Protein AF-A0A848QBW4-F1 (afdb_monomer)

Sequence (262 aa):
MKDEKINEISANEKKKSLFARFMDYLTKTTGGMAIGMFATLIIGVIIGQIGTLSGVQFFTGLGNILKGLMGIGIGIGIALSLKTLSPIAIISAGAAGAISTMVLGFNNGSYVLPFINGTVSNGNPLMAYMVVVISIEIYRLVFKKTTPVDLIIVPLFIAAVAAALSFLFTVPLTFIVKSLENFVQTATAYQPLLMGVVISTVMGMILTAPISSVAIAVAINLGGIAGGAAAVGCCTQMIGFMIMSIRDNNAGKIISVGIGTS

Secondary structure (DSSP, 8-state):
-HHHHHHHHHHHHTTS-HHHHHHHHHHHHHHHHHHHHIIIIIHHHHHHHHHHHHT-HHHHHHHHHHHHTHHHHHHHHHHHHT--S-HHHHHHHHHHHHIIIII-EEETTEEE-TTTTT------HHHHHHHHHHHHHHHHHH-SS--TTHHHHHHHHHHHHHHHHHHHHHHHHHHHHHHHHHHHHHHHHH-HHHHHHHHHHHHHHHTTSSS-HHHHHHHTT--HHHHHHHHHHHHHHHHHHHHHTTTTS-HHHHHHHHHH--

Mean predicted aligned error: 8.52 Å

Solvent-accessible surface area (backbone atoms only — not comparable to full-atom values): 13174 Å² total; per-residue (Å²): 117,69,67,57,55,53,50,50,53,57,56,57,62,72,73,52,54,74,65,58,51,53,54,50,49,46,38,36,40,40,51,13,28,50,55,11,30,44,75,13,31,52,48,10,49,53,41,20,49,51,11,64,76,70,68,40,63,66,35,32,52,50,8,52,52,28,39,64,42,22,21,30,27,25,14,31,22,27,36,57,53,62,70,80,62,56,76,66,55,25,55,25,26,14,49,18,1,35,42,29,26,44,46,56,42,72,55,96,95,39,83,39,47,28,66,81,71,74,43,87,62,86,48,42,52,60,55,17,50,55,36,25,54,53,34,51,53,53,46,56,70,72,58,76,64,94,54,98,63,45,83,61,49,49,42,54,49,35,40,52,48,13,50,54,44,32,66,66,46,41,59,64,50,52,52,54,34,52,51,51,28,50,52,52,53,53,51,33,69,75,38,51,70,64,40,26,55,50,44,10,53,52,43,26,53,35,65,76,42,76,50,60,44,66,43,52,45,60,48,36,62,54,51,70,69,58,28,52,23,29,50,53,17,41,53,54,44,26,47,50,52,20,61,68,33,55,83,82,43,55,73,69,56,26,51,42,48,45,70,67,68,125

Foldseek 3Di:
DVVVVVVVVVVVVVPDDPVRVVQVLLLLLQQLLLQLCLQAQVVLVVQLVVCVVVVPVVSVVSSLVSLLQSLLSSQLSNVVSVVPDDPLLSNLSSVLRNCLFQQWADDDRDIDGCNVVVHSDSGQSVSSSVLSVVLVVVLCVPPVDDDPPCNPCNSVSSNVSSNVSSVVVRVVLLVVLQVVLCVLVVVCVVPVPVSLQVLLQVLLVCLPPSHPSVSSCSSNVQDDSSNVSSVNSVLVSQLVVLVVCPVPDDPVVSCCSNPPRD

Structure (mmCIF, N/CA/C/O backbone):
data_AF-A0A848QBW4-F1
#
_entry.id   AF-A0A848QBW4-F1
#
loop_
_atom_site.group_PDB
_atom_site.id
_atom_site.type_symbol
_atom_site.label_atom_id
_atom_site.label_alt_id
_atom_site.label_comp_id
_atom_site.label_asym_id
_atom_site.label_entity_id
_atom_site.label_seq_id
_atom_site.pdbx_PDB_ins_code
_atom_site.Cartn_x
_atom_site.Cartn_y
_atom_site.Cartn_z
_atom_site.occupancy
_atom_site.B_iso_or_equiv
_atom_site.auth_seq_id
_atom_site.auth_comp_id
_atom_site.auth_asym_id
_atom_site.auth_atom_id
_atom_site.pdbx_PDB_model_num
ATOM 1 N N . MET A 1 1 ? -1.096 -14.513 36.900 1.00 46.75 1 MET A N 1
ATOM 2 C CA . MET A 1 1 ? 0.082 -14.607 36.000 1.00 46.75 1 MET A CA 1
ATOM 3 C C . MET A 1 1 ? -0.142 -14.024 34.592 1.00 46.75 1 MET A C 1
ATOM 5 O O . MET A 1 1 ? 0.810 -13.499 34.030 1.00 46.75 1 MET A O 1
ATOM 9 N N . LYS A 1 2 ? -1.356 -14.065 34.000 1.00 43.47 2 LYS A N 1
ATOM 10 C CA . LYS A 1 2 ? -1.676 -13.319 32.754 1.00 43.47 2 LYS A CA 1
ATOM 11 C C . LYS A 1 2 ? -1.943 -11.826 33.004 1.00 43.47 2 LYS A C 1
ATOM 13 O O . LYS A 1 2 ? -1.434 -11.001 32.255 1.00 43.47 2 LYS A O 1
ATOM 18 N N . ASP A 1 3 ? -2.642 -11.484 34.084 1.00 40.41 3 ASP A N 1
ATOM 19 C CA . ASP A 1 3 ? -3.016 -10.090 34.395 1.00 40.41 3 ASP A CA 1
ATOM 20 C C . ASP A 1 3 ? -1.829 -9.221 34.842 1.00 40.41 3 ASP A C 1
ATOM 22 O O . ASP A 1 3 ? -1.783 -8.022 34.585 1.00 40.41 3 ASP A O 1
ATOM 26 N N . GLU A 1 4 ? -0.807 -9.845 35.426 1.00 42.09 4 GLU A N 1
ATOM 27 C CA . GLU A 1 4 ? 0.431 -9.186 35.861 1.00 42.09 4 GLU A CA 1
ATOM 28 C C . GLU A 1 4 ? 1.310 -8.782 34.666 1.00 42.09 4 GLU A C 1
ATOM 30 O O . GLU A 1 4 ? 1.805 -7.660 34.612 1.00 42.09 4 GLU A O 1
ATOM 35 N N . LYS A 1 5 ? 1.385 -9.632 33.627 1.00 42.28 5 LYS A N 1
ATOM 36 C CA . LYS A 1 5 ? 2.055 -9.298 32.357 1.00 42.28 5 LYS A CA 1
ATOM 37 C C . LYS A 1 5 ? 1.318 -8.211 31.571 1.00 42.28 5 LYS A C 1
ATOM 39 O O . LYS A 1 5 ? 1.962 -7.399 30.919 1.00 42.28 5 LYS A O 1
ATOM 44 N N . ILE A 1 6 ? -0.015 -8.165 31.628 1.00 47.47 6 ILE A N 1
ATOM 45 C CA . ILE A 1 6 ? -0.804 -7.097 30.986 1.00 47.47 6 ILE A CA 1
ATOM 46 C C . ILE A 1 6 ? -0.561 -5.755 31.699 1.00 47.47 6 ILE A C 1
ATOM 48 O O . ILE A 1 6 ? -0.396 -4.726 31.039 1.00 47.47 6 ILE A O 1
ATOM 52 N N . ASN A 1 7 ? -0.453 -5.770 33.031 1.00 42.16 7 ASN A N 1
ATOM 53 C CA . ASN A 1 7 ? -0.120 -4.584 33.818 1.00 42.16 7 ASN A CA 1
ATOM 54 C C . ASN A 1 7 ? 1.336 -4.122 33.628 1.00 42.16 7 ASN A C 1
ATOM 56 O O . ASN A 1 7 ? 1.568 -2.916 33.546 1.00 42.16 7 ASN A O 1
ATOM 60 N N . GLU A 1 8 ? 2.301 -5.030 33.456 1.00 41.62 8 GLU A N 1
ATOM 61 C CA . GLU A 1 8 ? 3.683 -4.666 33.098 1.00 41.62 8 GLU A CA 1
ATOM 62 C C . GLU A 1 8 ? 3.794 -4.065 31.688 1.00 41.62 8 GLU A C 1
ATOM 64 O O . GLU A 1 8 ? 4.511 -3.081 31.494 1.00 41.62 8 GLU A O 1
ATOM 69 N N . ILE A 1 9 ? 3.047 -4.585 30.704 1.00 49.62 9 ILE A N 1
ATOM 70 C CA . ILE A 1 9 ? 3.000 -4.014 29.344 1.00 49.62 9 ILE A CA 1
ATOM 71 C C . ILE A 1 9 ? 2.389 -2.599 29.377 1.00 49.62 9 ILE A C 1
ATOM 73 O O . ILE A 1 9 ? 2.933 -1.675 28.768 1.00 49.62 9 ILE A O 1
ATOM 77 N N . SER A 1 10 ? 1.317 -2.402 30.152 1.00 45.53 10 SER A N 1
ATOM 78 C CA . SER A 1 10 ? 0.671 -1.095 30.368 1.00 45.53 10 SER A CA 1
ATOM 79 C C . SER A 1 10 ? 1.581 -0.087 31.092 1.00 45.53 10 SER A C 1
ATOM 81 O O . SER A 1 10 ? 1.601 1.104 30.761 1.00 45.53 10 SER A O 1
ATOM 83 N N . ALA A 1 11 ? 2.393 -0.550 32.048 1.00 44.69 11 ALA A N 1
ATOM 84 C CA . ALA A 1 11 ? 3.365 0.285 32.754 1.00 44.69 11 ALA A CA 1
ATOM 85 C C . ALA A 1 11 ? 4.545 0.702 31.854 1.00 44.69 11 ALA A C 1
ATOM 87 O O . ALA A 1 11 ? 5.011 1.841 31.940 1.00 44.69 11 ALA A O 1
ATOM 88 N N . ASN A 1 12 ? 4.985 -0.175 30.945 1.00 46.88 12 ASN A N 1
ATOM 89 C CA . ASN A 1 12 ? 6.099 0.100 30.034 1.00 46.88 12 ASN A CA 1
ATOM 90 C C . ASN A 1 12 ? 5.691 1.012 28.851 1.00 46.88 12 ASN A C 1
ATOM 92 O O . ASN A 1 12 ? 6.483 1.837 28.393 1.00 46.88 12 ASN A O 1
ATOM 96 N N . GLU A 1 13 ? 4.425 0.977 28.411 1.00 51.19 13 GLU A N 1
ATOM 97 C CA . GLU A 1 13 ? 3.894 1.940 27.428 1.00 51.19 13 GLU A CA 1
ATOM 98 C C . GLU A 1 13 ? 3.824 3.381 27.962 1.00 51.19 13 GLU A C 1
ATOM 100 O O . GLU A 1 13 ? 3.925 4.344 27.188 1.00 51.19 13 GLU A O 1
ATOM 105 N N . LYS A 1 14 ? 3.677 3.571 29.281 1.00 47.34 14 LYS A N 1
ATOM 106 C CA . LYS A 1 14 ? 3.610 4.902 29.915 1.00 47.34 14 LYS A CA 1
ATOM 107 C C . LYS A 1 14 ? 4.943 5.659 29.936 1.00 47.34 14 LYS A C 1
ATOM 109 O O . LYS A 1 14 ? 4.917 6.870 30.130 1.00 47.34 14 LYS A O 1
ATOM 114 N N . LYS A 1 15 ? 6.075 4.993 29.668 1.00 46.69 15 LYS A N 1
ATOM 115 C CA . LYS A 1 15 ? 7.428 5.583 29.713 1.00 46.69 15 LYS A CA 1
ATOM 116 C C . LYS A 1 15 ? 8.060 5.849 28.333 1.00 46.69 15 LYS A C 1
ATOM 118 O O . LYS A 1 15 ? 9.215 6.261 28.263 1.00 46.69 15 LYS A O 1
ATOM 123 N N . LYS A 1 16 ? 7.335 5.636 27.227 1.00 56.97 16 LYS A N 1
ATOM 124 C CA . LYS A 1 16 ? 7.794 6.027 25.879 1.00 56.97 16 LYS A CA 1
ATOM 125 C C . LYS A 1 16 ? 7.576 7.527 25.662 1.00 56.97 16 LYS A C 1
ATOM 127 O O . LYS A 1 16 ? 6.487 8.033 25.929 1.00 56.97 16 LYS A O 1
ATOM 132 N N . SER A 1 17 ? 8.581 8.223 25.125 1.00 71.69 17 SER A N 1
ATOM 133 C CA . SER A 1 17 ? 8.419 9.613 24.680 1.00 71.69 17 SER A CA 1
ATOM 134 C C . SER A 1 17 ? 7.285 9.715 23.649 1.00 71.69 17 SER A C 1
ATOM 136 O O . SER A 1 17 ? 7.017 8.758 22.916 1.00 71.69 17 SER A O 1
ATOM 138 N N . LEU A 1 18 ? 6.608 10.867 23.572 1.00 75.88 18 LEU A N 1
ATOM 139 C CA . LEU A 1 18 ? 5.528 11.107 22.598 1.00 75.88 18 LEU A CA 1
ATOM 140 C C . LEU A 1 18 ? 5.947 10.740 21.163 1.00 75.88 18 LEU A C 1
ATOM 142 O O . LEU A 1 18 ? 5.172 10.134 20.425 1.00 75.88 18 LEU A O 1
ATOM 146 N N . PHE A 1 19 ? 7.205 11.011 20.810 1.00 77.69 19 PHE A N 1
ATOM 147 C CA . PHE A 1 19 ? 7.794 10.641 19.525 1.00 77.69 19 PHE A CA 1
ATOM 148 C C . PHE A 1 19 ? 7.825 9.121 19.293 1.00 77.69 19 PHE A C 1
ATOM 150 O O . PHE A 1 19 ? 7.440 8.641 18.230 1.00 77.69 19 PHE A O 1
ATOM 157 N N . ALA A 1 20 ? 8.215 8.339 20.301 1.00 80.81 20 ALA A N 1
ATOM 158 C CA . ALA A 1 20 ? 8.274 6.884 20.190 1.00 80.81 20 ALA A CA 1
ATOM 159 C C . ALA A 1 20 ? 6.884 6.236 20.058 1.00 80.81 20 ALA A C 1
ATOM 161 O O . ALA A 1 20 ? 6.768 5.160 19.471 1.00 80.81 20 ALA A O 1
ATOM 162 N N . ARG A 1 21 ? 5.833 6.873 20.591 1.00 81.31 21 ARG A N 1
ATOM 163 C CA . ARG A 1 21 ? 4.438 6.442 20.394 1.00 81.31 21 ARG A CA 1
ATOM 164 C C . ARG A 1 21 ? 3.944 6.750 18.985 1.00 81.31 21 ARG A C 1
ATOM 166 O O . ARG A 1 21 ? 3.305 5.901 18.376 1.00 81.31 21 ARG A O 1
ATOM 173 N N . PHE A 1 22 ? 4.275 7.929 18.462 1.00 83.94 22 PHE A N 1
ATOM 174 C CA . PHE A 1 22 ? 3.942 8.303 17.090 1.00 83.94 22 PHE A CA 1
ATOM 175 C C . PHE A 1 22 ? 4.628 7.390 16.064 1.00 83.94 22 PHE A C 1
ATOM 177 O O . PHE A 1 22 ? 3.975 6.893 15.152 1.00 83.94 22 PHE A O 1
ATOM 184 N N . MET A 1 23 ? 5.918 7.099 16.252 1.00 82.69 23 MET A N 1
ATOM 185 C CA . MET A 1 23 ? 6.661 6.202 15.362 1.00 82.69 23 MET A CA 1
ATOM 186 C C . MET A 1 23 ? 6.128 4.764 15.411 1.00 82.69 23 MET A C 1
ATOM 188 O O . MET A 1 23 ? 6.003 4.109 14.379 1.00 82.69 23 MET A O 1
ATOM 192 N N . ASP A 1 24 ? 5.768 4.279 16.603 1.00 85.69 24 ASP A N 1
ATOM 193 C CA . ASP A 1 24 ? 5.147 2.961 16.774 1.00 85.69 24 ASP A CA 1
ATOM 194 C C . ASP A 1 24 ? 3.769 2.891 16.101 1.00 85.69 24 ASP A C 1
ATOM 196 O O . ASP A 1 24 ? 3.453 1.915 15.424 1.00 85.69 24 ASP A O 1
ATOM 200 N N . TYR A 1 25 ? 2.973 3.956 16.226 1.00 86.94 25 TYR A N 1
ATOM 201 C CA . TYR A 1 25 ? 1.694 4.076 15.536 1.00 86.94 25 TYR A CA 1
ATOM 202 C C . TYR A 1 25 ? 1.873 4.049 14.016 1.00 86.94 25 TYR A C 1
ATOM 204 O O . TYR A 1 25 ? 1.241 3.224 13.361 1.00 86.94 25 TYR A O 1
ATOM 212 N N . LEU A 1 26 ? 2.773 4.877 13.471 1.00 86.75 26 LEU A N 1
ATOM 213 C CA . LEU A 1 26 ? 3.072 4.892 12.038 1.00 86.75 26 LEU A CA 1
ATOM 214 C C . LEU A 1 26 ? 3.534 3.524 11.544 1.00 86.75 26 LEU A C 1
ATOM 216 O O . LEU A 1 26 ? 3.035 3.055 10.534 1.00 86.75 26 LEU A O 1
ATOM 220 N N . THR A 1 27 ? 4.425 2.856 12.275 1.00 87.19 27 THR A N 1
ATOM 221 C CA . THR A 1 27 ? 4.923 1.524 11.900 1.00 87.19 27 THR A CA 1
ATOM 222 C C . THR A 1 27 ? 3.792 0.488 11.873 1.00 87.19 27 THR A C 1
ATOM 224 O O . THR A 1 27 ? 3.733 -0.360 10.983 1.00 87.19 27 THR A O 1
ATOM 227 N N . LYS A 1 28 ? 2.847 0.563 12.821 1.00 89.69 28 LYS A N 1
ATOM 228 C CA . LYS A 1 28 ? 1.669 -0.318 12.853 1.00 89.69 28 LYS A CA 1
ATOM 229 C C . LYS A 1 28 ? 0.725 -0.051 11.682 1.00 89.69 28 LYS A C 1
ATOM 231 O O . LYS A 1 28 ? 0.249 -1.000 11.056 1.00 89.69 28 LYS A O 1
ATOM 236 N N . THR A 1 29 ? 0.431 1.208 11.371 1.00 91.50 29 THR A N 1
ATOM 237 C CA . THR A 1 29 ? -0.484 1.554 10.275 1.00 91.50 29 THR A CA 1
ATOM 238 C C . THR A 1 29 ? 0.148 1.292 8.909 1.00 91.50 29 THR A C 1
ATOM 240 O O . THR A 1 29 ? -0.512 0.710 8.050 1.00 91.50 29 THR A O 1
ATOM 243 N N . THR A 1 30 ? 1.423 1.633 8.698 1.00 88.75 30 THR A N 1
ATOM 244 C CA . THR A 1 30 ? 2.134 1.335 7.441 1.00 88.75 30 THR A CA 1
ATOM 245 C C . THR A 1 30 ? 2.328 -0.167 7.245 1.00 88.75 30 THR A C 1
ATOM 247 O O . THR A 1 30 ? 2.132 -0.658 6.133 1.00 88.75 30 THR A O 1
ATOM 250 N N . GLY A 1 31 ? 2.602 -0.920 8.316 1.00 88.44 31 GLY A N 1
ATOM 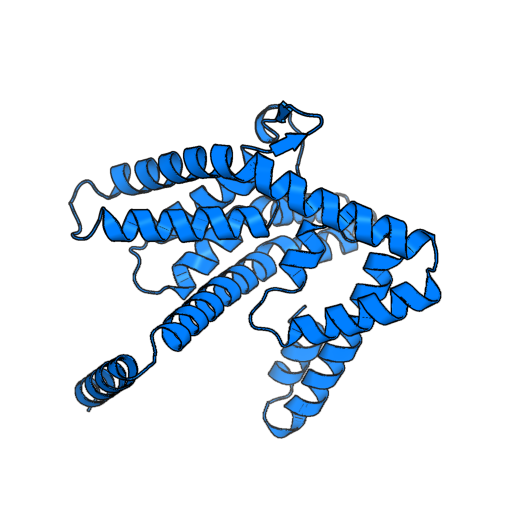251 C CA . GLY A 1 31 ? 2.620 -2.384 8.285 1.00 88.44 31 GLY A CA 1
ATOM 252 C C . GLY A 1 31 ? 1.256 -2.987 7.924 1.00 88.44 31 GLY A C 1
ATOM 253 O O . GLY A 1 31 ? 1.178 -3.881 7.084 1.00 88.44 31 GLY A O 1
ATOM 254 N N . GLY A 1 32 ? 0.166 -2.456 8.490 1.00 90.00 32 GLY A N 1
ATOM 255 C CA . GLY A 1 32 ? -1.203 -2.859 8.143 1.00 90.00 32 GLY A CA 1
ATOM 256 C C . GLY A 1 32 ? -1.548 -2.600 6.673 1.00 90.00 32 GLY A C 1
ATOM 257 O O . GLY A 1 32 ? -2.077 -3.479 5.993 1.00 90.00 32 GLY A O 1
ATOM 258 N N . MET A 1 33 ? -1.179 -1.426 6.154 1.00 92.19 33 MET A N 1
ATOM 259 C CA . MET A 1 33 ? -1.305 -1.096 4.731 1.00 92.19 33 MET A CA 1
ATOM 260 C C . MET A 1 33 ? -0.521 -2.071 3.847 1.00 92.19 33 MET A C 1
ATOM 262 O O . MET A 1 33 ? -1.056 -2.519 2.835 1.00 92.19 33 MET A O 1
ATOM 266 N N . ALA A 1 34 ? 0.719 -2.412 4.215 1.00 88.12 34 ALA A N 1
ATOM 267 C CA . ALA A 1 34 ? 1.556 -3.324 3.438 1.00 88.12 34 ALA A CA 1
ATOM 268 C C . ALA A 1 34 ? 0.916 -4.714 3.302 1.00 88.12 34 ALA A C 1
ATOM 270 O O . ALA A 1 34 ? 0.858 -5.245 2.197 1.00 88.12 34 ALA A O 1
ATOM 271 N N . ILE A 1 35 ? 0.353 -5.259 4.387 1.00 88.50 35 ILE A N 1
ATOM 272 C CA . ILE A 1 35 ? -0.384 -6.535 4.357 1.00 88.50 35 ILE A CA 1
ATOM 273 C C . ILE A 1 35 ? -1.593 -6.440 3.415 1.00 88.50 35 ILE A C 1
ATOM 275 O O . ILE A 1 35 ? -1.817 -7.334 2.598 1.00 88.50 35 ILE A O 1
ATOM 279 N N . GLY A 1 36 ? -2.345 -5.338 3.502 1.00 91.06 36 GLY A N 1
ATOM 280 C CA . GLY A 1 36 ? -3.485 -5.065 2.630 1.00 91.06 36 GLY A CA 1
ATOM 281 C C . GLY A 1 36 ? -3.100 -5.020 1.153 1.00 91.06 36 GLY A C 1
ATOM 282 O O . GLY A 1 36 ? -3.665 -5.755 0.349 1.00 91.06 36 GLY A O 1
ATOM 283 N N . MET A 1 37 ? -2.093 -4.212 0.806 1.00 89.75 37 MET A N 1
ATOM 284 C CA . MET A 1 37 ? -1.572 -4.106 -0.560 1.00 89.75 37 MET A CA 1
ATOM 285 C C . MET A 1 37 ? -0.978 -5.414 -1.072 1.00 89.75 37 MET A C 1
ATOM 287 O O . MET A 1 37 ? -1.100 -5.698 -2.262 1.00 89.75 37 MET A O 1
ATOM 291 N N . PHE A 1 38 ? -0.335 -6.201 -0.207 1.00 87.12 38 PHE A N 1
ATOM 292 C CA . PHE A 1 38 ? 0.224 -7.488 -0.594 1.00 87.12 38 PHE A CA 1
ATOM 293 C C . PHE A 1 38 ? -0.882 -8.423 -1.076 1.00 87.12 38 PHE A C 1
ATOM 295 O O . PHE A 1 38 ? -0.821 -8.907 -2.203 1.00 87.12 38 PHE A O 1
ATOM 302 N N . ALA A 1 39 ? -1.942 -8.585 -0.280 1.00 89.69 39 ALA A N 1
ATOM 303 C CA . ALA A 1 39 ? -3.064 -9.457 -0.614 1.00 89.69 39 ALA A CA 1
ATOM 304 C C . ALA A 1 39 ? -3.844 -9.019 -1.870 1.00 89.69 39 ALA A C 1
ATOM 306 O O . ALA A 1 39 ? -4.446 -9.861 -2.534 1.00 89.69 39 ALA A O 1
ATOM 307 N N . THR A 1 40 ? -3.844 -7.725 -2.204 1.00 91.75 40 THR A N 1
ATOM 308 C CA . THR A 1 40 ? -4.644 -7.177 -3.310 1.00 91.75 40 THR A CA 1
ATOM 309 C C . THR A 1 40 ? -3.795 -6.746 -4.506 1.00 91.75 40 THR A C 1
ATOM 311 O O . THR A 1 40 ? -3.870 -7.343 -5.577 1.00 91.75 40 THR A O 1
ATOM 314 N N . LEU A 1 41 ? -2.966 -5.713 -4.347 1.00 89.62 41 LEU A N 1
ATOM 315 C CA . LEU A 1 41 ? -2.246 -5.075 -5.443 1.00 89.62 41 LEU A CA 1
ATOM 316 C C . LEU A 1 41 ? -1.119 -5.973 -5.949 1.00 89.62 41 LEU A C 1
ATOM 318 O O . LEU A 1 41 ? -1.057 -6.232 -7.145 1.00 89.62 41 LEU A O 1
ATOM 322 N N . ILE A 1 42 ? -0.244 -6.449 -5.059 1.00 87.88 42 ILE A N 1
ATOM 323 C CA . ILE A 1 42 ? 0.959 -7.200 -5.452 1.00 87.88 42 ILE A CA 1
ATOM 324 C C . ILE A 1 42 ? 0.557 -8.522 -6.109 1.00 87.88 42 ILE A C 1
ATOM 326 O O . ILE A 1 42 ? 0.965 -8.796 -7.238 1.00 87.88 42 ILE A O 1
ATOM 330 N N . ILE A 1 43 ? -0.327 -9.294 -5.470 1.00 89.38 43 ILE A N 1
ATOM 331 C CA . ILE A 1 43 ? -0.867 -10.523 -6.070 1.00 89.38 43 ILE A CA 1
ATOM 332 C C . ILE A 1 43 ? -1.623 -10.221 -7.374 1.00 89.38 43 ILE A C 1
ATOM 334 O O . ILE A 1 43 ? -1.455 -10.942 -8.358 1.00 89.38 43 ILE A O 1
ATOM 338 N N . GLY A 1 44 ? -2.387 -9.126 -7.437 1.00 90.44 44 GLY A N 1
ATOM 339 C CA . GLY A 1 44 ? -3.059 -8.695 -8.663 1.00 90.44 44 GLY A CA 1
ATOM 340 C C . GLY A 1 44 ? -2.098 -8.348 -9.806 1.00 90.44 44 GLY A C 1
ATOM 341 O O . GLY A 1 44 ? -2.375 -8.658 -10.966 1.00 90.44 44 GLY A O 1
ATOM 342 N N . VAL A 1 45 ? -0.948 -7.739 -9.505 1.00 88.94 45 VAL A N 1
ATOM 343 C CA . VAL A 1 45 ? 0.124 -7.480 -10.479 1.00 88.94 45 VAL A CA 1
ATOM 344 C C . VAL A 1 45 ? 0.740 -8.789 -10.959 1.00 88.94 45 VAL A C 1
ATOM 346 O O . VAL A 1 45 ? 0.837 -8.969 -12.168 1.00 88.94 45 VAL A O 1
ATOM 349 N N . ILE A 1 46 ? 1.083 -9.712 -10.056 1.00 89.62 46 ILE A N 1
ATOM 350 C CA . ILE A 1 46 ? 1.688 -11.007 -10.411 1.00 89.62 46 ILE A CA 1
ATOM 351 C C . ILE A 1 46 ? 0.751 -11.814 -11.316 1.00 89.62 46 ILE A C 1
ATOM 353 O O . ILE A 1 46 ? 1.147 -12.227 -12.404 1.00 89.62 46 ILE A O 1
ATOM 357 N N . ILE A 1 47 ? -0.508 -11.993 -10.907 1.00 91.50 47 ILE A N 1
ATOM 358 C CA . ILE A 1 47 ? -1.503 -12.741 -11.689 1.00 91.50 47 ILE A CA 1
ATOM 359 C C . ILE A 1 47 ? -1.764 -12.047 -13.028 1.00 91.50 47 ILE A C 1
ATOM 361 O O . ILE A 1 47 ? -1.783 -12.700 -14.072 1.00 91.50 47 ILE A O 1
ATOM 365 N N . GLY A 1 48 ? -1.914 -10.719 -13.016 1.00 90.81 48 GLY A N 1
ATOM 366 C CA . GLY A 1 48 ? -2.098 -9.942 -14.236 1.00 90.81 48 GLY A CA 1
ATOM 367 C C . GLY A 1 48 ? -0.930 -10.100 -15.210 1.00 90.81 48 GLY A C 1
ATOM 368 O O . GLY A 1 48 ? -1.163 -10.234 -16.410 1.00 90.81 48 GLY A O 1
ATOM 369 N N . GLN A 1 49 ? 0.302 -10.152 -14.694 1.00 90.69 49 GLN A N 1
ATOM 370 C CA . GLN A 1 49 ? 1.515 -10.334 -15.488 1.00 90.69 49 GLN A CA 1
ATOM 371 C C . GLN A 1 49 ? 1.637 -11.756 -16.054 1.00 90.69 49 GLN A C 1
ATOM 373 O O . GLN A 1 49 ? 2.053 -11.936 -17.194 1.00 90.69 49 GLN A O 1
ATOM 378 N N . ILE A 1 50 ? 1.223 -12.781 -15.305 1.00 91.44 50 ILE A N 1
ATOM 379 C CA . ILE A 1 50 ? 1.114 -14.147 -15.841 1.00 91.44 50 ILE A CA 1
ATOM 380 C C . ILE A 1 50 ? 0.094 -14.180 -16.987 1.00 91.44 50 ILE A C 1
ATOM 382 O O . ILE A 1 50 ? 0.340 -14.808 -18.016 1.00 91.44 50 ILE A O 1
ATOM 386 N N . GLY A 1 51 ? -1.030 -13.472 -16.848 1.00 90.75 51 GLY A N 1
ATOM 387 C CA . GLY A 1 51 ? -2.037 -13.348 -17.902 1.00 90.75 51 GLY A CA 1
ATOM 388 C C . GLY A 1 51 ? -1.513 -12.682 -19.171 1.00 90.75 51 GLY A C 1
ATOM 389 O O . GLY A 1 51 ? -1.731 -13.202 -20.263 1.00 90.75 51 GLY A O 1
ATOM 390 N N . THR A 1 52 ? -0.766 -11.582 -19.042 1.00 91.00 52 THR A N 1
ATOM 391 C CA . THR A 1 52 ? -0.174 -10.898 -20.203 1.00 91.00 52 THR A CA 1
ATOM 392 C C . THR A 1 52 ? 0.897 -11.741 -20.892 1.00 91.00 52 THR A C 1
ATOM 394 O O . THR A 1 52 ? 0.940 -11.759 -22.118 1.00 91.00 52 THR A O 1
ATOM 397 N N . LEU A 1 53 ? 1.716 -12.481 -20.136 1.00 91.81 53 LEU A N 1
ATOM 398 C CA . LEU A 1 53 ? 2.747 -13.365 -20.695 1.00 91.81 53 LEU A CA 1
ATOM 399 C C . LEU A 1 53 ? 2.171 -14.633 -21.343 1.00 91.81 53 LEU A C 1
ATOM 401 O O . LEU A 1 53 ? 2.693 -15.094 -22.353 1.00 91.81 53 LEU A O 1
ATOM 405 N N . SER A 1 54 ? 1.103 -15.199 -20.775 1.00 91.25 54 SER A N 1
ATOM 406 C CA . SER A 1 54 ? 0.439 -16.404 -21.303 1.00 91.25 54 SER A CA 1
ATOM 407 C C . SER A 1 54 ? -0.589 -16.116 -22.402 1.00 91.25 54 SER A C 1
ATOM 409 O O . SER A 1 54 ? -1.028 -17.040 -23.082 1.00 91.25 54 SER A O 1
ATOM 411 N N . GLY A 1 55 ? -1.007 -14.856 -22.563 1.00 90.69 55 GLY A N 1
ATOM 412 C CA . GLY A 1 55 ? -2.072 -14.447 -23.486 1.00 90.69 55 GLY A CA 1
ATOM 413 C C . GLY A 1 55 ? -3.491 -14.785 -23.008 1.00 90.69 55 GLY A C 1
ATOM 414 O O . GLY A 1 55 ? -4.457 -14.578 -23.743 1.00 90.69 55 GLY A O 1
ATOM 415 N N . VAL A 1 56 ? -3.654 -15.295 -21.784 1.00 92.19 56 VAL A N 1
ATOM 416 C CA . VAL A 1 56 ? -4.953 -15.714 -21.243 1.00 92.19 56 VAL A CA 1
ATOM 417 C C . VAL A 1 56 ? -5.650 -14.534 -20.560 1.00 92.19 56 VAL A C 1
ATOM 419 O O . VAL A 1 56 ? -5.304 -14.134 -19.445 1.00 92.19 56 VAL A O 1
ATOM 422 N N . GLN A 1 57 ? -6.707 -14.021 -21.198 1.00 90.62 57 GLN A N 1
ATOM 423 C CA . GLN A 1 57 ? -7.466 -12.855 -20.721 1.00 90.62 57 GLN A CA 1
ATOM 424 C C . GLN A 1 57 ? -8.078 -13.035 -19.323 1.00 90.62 57 GLN A C 1
ATOM 426 O O . GLN A 1 57 ? -8.221 -12.054 -18.594 1.00 90.62 57 GLN A O 1
ATOM 431 N N . PHE A 1 58 ? -8.400 -14.269 -18.919 1.00 92.12 58 PHE A N 1
ATOM 432 C CA . PHE A 1 58 ? -8.940 -14.557 -17.587 1.00 92.12 58 PHE A CA 1
ATOM 433 C C . PHE A 1 58 ? -8.002 -14.083 -16.465 1.00 92.12 58 PHE A C 1
ATOM 435 O O . PHE A 1 58 ? -8.443 -13.405 -15.538 1.00 92.12 58 PHE A O 1
ATOM 442 N N . PHE A 1 59 ? -6.700 -14.372 -16.569 1.00 91.00 59 PHE A N 1
ATOM 443 C CA . PHE A 1 59 ? -5.722 -13.961 -15.560 1.00 91.00 59 PHE A CA 1
ATOM 444 C C . PHE A 1 59 ? -5.502 -12.446 -15.558 1.00 91.00 59 PHE A C 1
ATOM 446 O O . PHE A 1 59 ? -5.395 -11.842 -14.493 1.00 91.00 59 PHE A O 1
ATOM 453 N N . THR A 1 60 ? -5.512 -11.801 -16.728 1.00 89.38 60 THR A N 1
ATOM 454 C CA . THR A 1 60 ? -5.447 -10.335 -16.813 1.00 89.38 60 THR A CA 1
ATOM 455 C C . THR A 1 60 ? -6.673 -9.680 -16.169 1.00 89.38 60 THR A C 1
ATOM 457 O O . THR A 1 60 ? -6.527 -8.726 -15.404 1.00 89.38 60 THR A O 1
ATOM 460 N N . GLY A 1 61 ? -7.873 -10.220 -16.410 1.00 88.75 61 GLY A N 1
ATOM 461 C CA . GLY A 1 61 ? -9.111 -9.762 -15.777 1.00 88.75 61 GLY A CA 1
ATOM 462 C C . GLY A 1 61 ? -9.083 -9.927 -14.256 1.00 88.75 61 GLY A C 1
ATOM 463 O O . GLY A 1 61 ? -9.342 -8.968 -13.529 1.00 88.75 61 GLY A O 1
ATOM 464 N N . LEU A 1 62 ? -8.681 -11.107 -13.771 1.00 91.12 62 LEU A N 1
ATOM 465 C CA . LEU A 1 62 ? -8.530 -11.383 -12.341 1.00 91.12 62 LEU A CA 1
ATOM 466 C C . LEU A 1 62 ? -7.512 -10.440 -11.682 1.00 91.12 62 LEU A C 1
ATOM 468 O O . LEU A 1 62 ? -7.782 -9.880 -10.619 1.00 91.12 62 LEU A O 1
ATOM 472 N N . GLY A 1 63 ? -6.371 -10.209 -12.335 1.00 89.75 63 GLY A N 1
ATOM 473 C CA . GLY A 1 63 ? -5.354 -9.274 -11.864 1.00 89.75 63 GLY A CA 1
ATOM 474 C C . GLY A 1 63 ? -5.883 -7.844 -11.733 1.00 89.75 63 GLY A C 1
ATOM 475 O O . GLY A 1 63 ? -5.629 -7.184 -10.728 1.00 89.75 63 GLY A O 1
ATOM 476 N N . ASN A 1 64 ? -6.674 -7.375 -12.701 1.00 88.19 64 ASN A N 1
ATOM 477 C CA . ASN A 1 64 ? -7.274 -6.039 -12.657 1.00 88.19 64 ASN A CA 1
ATOM 478 C C . ASN A 1 64 ? -8.316 -5.896 -11.539 1.00 88.19 64 ASN A C 1
ATOM 480 O O . ASN A 1 64 ? -8.334 -4.866 -10.865 1.00 88.19 64 ASN A O 1
ATOM 484 N N . ILE A 1 65 ? -9.129 -6.930 -11.293 1.00 89.50 65 ILE A N 1
ATOM 485 C CA . ILE A 1 65 ? -10.066 -6.948 -10.159 1.00 89.50 65 ILE A CA 1
ATOM 486 C C . ILE A 1 65 ? -9.292 -6.814 -8.844 1.00 89.50 65 ILE A C 1
ATOM 488 O O . ILE A 1 65 ? -9.595 -5.939 -8.035 1.00 89.50 65 ILE A O 1
ATOM 492 N N . LEU A 1 66 ? -8.250 -7.626 -8.650 1.00 90.88 66 LEU A N 1
ATOM 493 C CA . LEU A 1 66 ? -7.438 -7.611 -7.430 1.00 90.88 66 LEU A CA 1
ATOM 494 C C . LEU A 1 66 ? -6.731 -6.268 -7.202 1.00 90.88 66 LEU A C 1
ATOM 496 O O . LEU A 1 66 ? -6.741 -5.754 -6.083 1.00 90.88 66 LEU A O 1
ATOM 500 N N . LYS A 1 67 ? -6.185 -5.656 -8.262 1.00 87.81 67 LYS A N 1
ATOM 501 C CA . LYS A 1 67 ? -5.614 -4.300 -8.200 1.00 87.81 67 LYS A CA 1
ATOM 502 C C . LYS A 1 67 ? -6.666 -3.262 -7.815 1.00 87.81 67 LYS A C 1
ATOM 504 O O . LYS A 1 67 ? -6.385 -2.401 -6.985 1.00 87.81 67 LYS A O 1
ATOM 509 N N . GLY A 1 68 ? -7.877 -3.367 -8.366 1.00 87.44 68 GLY A N 1
ATOM 510 C CA . GLY A 1 68 ? -9.000 -2.503 -8.003 1.00 87.44 68 GLY A CA 1
ATOM 511 C C . GLY A 1 68 ? -9.310 -2.575 -6.508 1.00 87.44 68 GLY A C 1
ATOM 512 O O . GLY A 1 68 ? -9.438 -1.547 -5.855 1.00 87.44 68 GLY A O 1
ATOM 513 N N . LEU A 1 69 ? -9.312 -3.773 -5.921 1.00 90.69 69 LEU A N 1
ATOM 514 C CA . LEU A 1 69 ? -9.595 -3.986 -4.495 1.00 90.69 69 LEU A CA 1
ATOM 515 C C . LEU A 1 69 ? -8.523 -3.433 -3.535 1.00 90.69 69 LEU A C 1
ATOM 517 O O . LEU A 1 69 ? -8.695 -3.533 -2.319 1.00 90.69 69 LEU A O 1
ATOM 521 N N . MET A 1 70 ? -7.443 -2.820 -4.034 1.00 91.06 70 MET A N 1
ATOM 522 C CA . MET A 1 70 ? -6.361 -2.281 -3.209 1.00 91.06 70 MET A CA 1
ATOM 523 C C . MET A 1 70 ? -6.837 -1.340 -2.105 1.00 91.06 70 MET A C 1
ATOM 525 O O . MET A 1 70 ? -6.403 -1.487 -0.964 1.00 91.06 70 MET A O 1
ATOM 529 N N . GLY A 1 71 ? -7.742 -0.408 -2.410 1.00 91.44 71 GLY A N 1
ATOM 530 C CA . GLY A 1 71 ? -8.279 0.502 -1.399 1.00 91.44 71 GLY A CA 1
ATOM 531 C C . GLY A 1 71 ? -8.912 -0.244 -0.223 1.00 91.44 71 GLY A C 1
ATOM 532 O O . GLY A 1 71 ? -8.622 0.056 0.934 1.00 91.44 71 GLY A O 1
ATOM 533 N N . ILE A 1 72 ? -9.706 -1.276 -0.519 1.00 93.56 72 ILE A N 1
ATOM 534 C CA . ILE A 1 72 ? -10.367 -2.112 0.492 1.00 93.56 72 ILE A CA 1
ATOM 535 C C . ILE A 1 72 ? -9.330 -2.863 1.327 1.00 93.56 72 ILE A C 1
ATOM 537 O O . ILE A 1 72 ? -9.403 -2.843 2.557 1.00 93.56 72 ILE A O 1
ATOM 541 N N . GLY A 1 73 ? -8.343 -3.481 0.670 1.00 93.44 73 GLY A N 1
ATOM 542 C CA . GLY A 1 73 ? -7.259 -4.203 1.335 1.00 93.44 73 GLY A CA 1
ATOM 543 C C . GLY A 1 73 ? -6.478 -3.313 2.300 1.00 93.44 73 GLY A C 1
ATOM 544 O O . GLY A 1 73 ? -6.290 -3.682 3.459 1.00 93.44 73 GLY A O 1
ATOM 545 N N . ILE A 1 74 ? -6.083 -2.115 1.856 1.00 93.50 74 ILE A N 1
ATOM 546 C CA . ILE A 1 74 ? -5.399 -1.117 2.692 1.00 93.50 74 ILE A CA 1
ATOM 547 C C . ILE A 1 74 ? -6.273 -0.721 3.887 1.00 93.50 74 ILE A C 1
ATOM 549 O O . ILE A 1 74 ? -5.796 -0.723 5.023 1.00 93.50 74 ILE A O 1
ATOM 553 N N . GLY A 1 75 ? -7.551 -0.421 3.645 1.00 94.19 75 GLY A N 1
ATOM 554 C CA . GLY A 1 75 ? -8.495 -0.005 4.679 1.00 94.19 75 GLY A CA 1
ATOM 555 C C . GLY A 1 75 ? -8.647 -1.031 5.802 1.00 94.19 75 GLY A C 1
ATOM 556 O O . GLY A 1 75 ? -8.478 -0.710 6.981 1.00 94.19 75 GLY A O 1
ATOM 557 N N . ILE A 1 76 ? -8.898 -2.287 5.426 1.00 95.19 76 ILE A N 1
ATOM 558 C CA . ILE A 1 76 ? -9.031 -3.402 6.369 1.00 95.19 76 ILE A CA 1
ATOM 559 C C . ILE A 1 76 ? -7.691 -3.684 7.060 1.00 95.19 76 ILE A C 1
ATOM 561 O O . ILE A 1 76 ? -7.657 -3.866 8.277 1.00 95.19 76 ILE A O 1
ATOM 565 N N . GLY A 1 77 ? -6.581 -3.683 6.316 1.00 93.06 77 GLY A N 1
ATOM 566 C CA . GLY A 1 77 ? -5.246 -3.954 6.848 1.00 93.06 77 GLY A CA 1
ATOM 567 C C . GLY A 1 77 ? -4.820 -2.966 7.938 1.00 93.06 77 GLY A C 1
ATOM 568 O O . GLY A 1 77 ? -4.347 -3.383 8.998 1.00 93.06 77 GLY A O 1
ATOM 569 N N . ILE A 1 78 ? -5.054 -1.666 7.725 1.00 93.81 78 ILE A N 1
ATOM 570 C CA . ILE A 1 78 ? -4.797 -0.619 8.729 1.00 93.81 78 ILE A CA 1
ATOM 571 C C . ILE A 1 78 ? -5.714 -0.799 9.947 1.00 93.81 78 ILE A C 1
ATOM 573 O O . ILE A 1 78 ? -5.262 -0.726 11.089 1.00 93.81 78 ILE A O 1
ATOM 577 N N . ALA A 1 79 ? -7.006 -1.058 9.735 1.00 92.88 79 ALA A N 1
ATOM 578 C CA . ALA A 1 79 ? -7.941 -1.223 10.844 1.00 92.88 79 ALA A CA 1
ATOM 579 C C . ALA A 1 79 ? -7.614 -2.452 11.714 1.00 92.88 79 ALA A C 1
ATOM 581 O O . ALA A 1 79 ? -7.702 -2.382 12.943 1.00 92.88 79 ALA A O 1
ATOM 582 N N . LEU A 1 80 ? -7.173 -3.554 11.098 1.00 92.25 80 LEU A N 1
ATOM 583 C CA . LEU A 1 80 ? -6.732 -4.759 11.802 1.00 92.25 80 LEU A CA 1
ATOM 584 C C . LEU A 1 80 ? -5.431 -4.539 12.583 1.00 92.25 80 LEU A C 1
ATOM 586 O O . LEU A 1 80 ? -5.312 -5.025 13.712 1.00 92.25 80 LEU A O 1
ATOM 590 N N . SER A 1 81 ? -4.469 -3.789 12.035 1.00 89.31 81 SER A N 1
ATOM 591 C CA . SER A 1 81 ? -3.201 -3.526 12.731 1.00 89.31 81 SER A CA 1
ATOM 592 C C . SER A 1 81 ? -3.381 -2.665 13.986 1.00 89.31 81 SER A C 1
ATOM 594 O O . SER A 1 81 ? -2.609 -2.775 14.942 1.00 89.31 81 SER A O 1
ATOM 596 N N . LEU A 1 82 ? -4.452 -1.873 14.019 1.00 86.50 82 LEU A N 1
ATOM 597 C CA . LEU A 1 82 ? -4.818 -1.005 15.127 1.00 86.50 82 LEU A CA 1
ATOM 598 C C . LEU A 1 82 ? -5.569 -1.705 16.279 1.00 86.50 82 LEU A C 1
ATOM 600 O O . LEU A 1 82 ? -5.698 -1.086 17.334 1.00 86.50 82 LEU A O 1
ATOM 604 N N . LYS A 1 83 ? -6.011 -2.967 16.113 1.00 76.69 83 LYS A N 1
ATOM 605 C CA . LYS A 1 83 ? -6.593 -3.917 17.104 1.00 76.69 83 LYS A CA 1
ATOM 606 C C . LYS A 1 83 ? -7.759 -3.461 18.004 1.00 76.69 83 LYS A C 1
ATOM 608 O O . LYS A 1 83 ? -8.375 -4.307 18.640 1.00 76.69 83 LYS A O 1
ATOM 613 N N . THR A 1 84 ? -8.075 -2.174 18.092 1.00 72.81 84 THR A N 1
ATOM 614 C CA . THR A 1 84 ? -9.052 -1.620 19.048 1.00 72.81 84 THR A CA 1
ATOM 615 C C . THR A 1 84 ? -10.416 -1.314 18.432 1.00 72.81 84 THR A C 1
ATOM 617 O O . THR A 1 84 ? -11.253 -0.688 19.077 1.00 72.81 84 THR A O 1
ATOM 620 N N . LEU A 1 85 ? -10.643 -1.709 17.179 1.00 77.94 85 LEU A N 1
ATOM 621 C CA . LEU A 1 85 ? -11.860 -1.383 16.441 1.00 77.94 85 LEU A CA 1
ATOM 622 C C . LEU A 1 85 ? -12.887 -2.516 16.508 1.00 77.94 85 LEU A C 1
ATOM 624 O O . LEU A 1 85 ? -12.545 -3.697 16.540 1.00 77.94 85 LEU A O 1
ATOM 628 N N . SER A 1 86 ? -14.162 -2.133 16.475 1.00 83.19 86 SER A N 1
ATOM 629 C CA . SER A 1 86 ? -15.269 -3.070 16.291 1.00 83.19 86 SER A CA 1
ATOM 630 C C . SER A 1 86 ? -15.223 -3.706 14.887 1.00 83.19 86 SER A C 1
ATOM 632 O O . SER A 1 86 ? -14.737 -3.072 13.944 1.00 83.19 86 SER A O 1
ATOM 634 N N . PRO A 1 87 ? -15.763 -4.927 14.695 1.00 85.38 87 PRO A N 1
ATOM 635 C CA . PRO A 1 87 ? -15.792 -5.579 13.382 1.00 85.38 87 PRO A CA 1
ATOM 636 C C . PRO A 1 87 ? -16.446 -4.723 12.288 1.00 85.38 87 PRO A C 1
ATOM 638 O O . PRO A 1 87 ? -15.954 -4.672 11.162 1.00 85.38 87 PRO A O 1
ATOM 641 N N . ILE A 1 88 ? -17.509 -3.986 12.631 1.00 86.44 88 ILE A N 1
ATOM 642 C CA . ILE A 1 88 ? -18.194 -3.095 11.689 1.00 86.44 88 ILE A CA 1
ATOM 643 C C . ILE A 1 88 ? -17.306 -1.918 11.264 1.00 86.44 88 ILE A C 1
ATOM 645 O O . ILE A 1 88 ? -17.289 -1.554 10.088 1.00 86.44 88 ILE A O 1
ATOM 649 N N . ALA A 1 89 ? -16.509 -1.363 12.181 1.00 86.88 89 ALA A N 1
ATOM 650 C CA . ALA A 1 89 ? -15.579 -0.280 11.875 1.00 86.88 89 ALA A CA 1
ATOM 651 C C . ALA A 1 89 ? -14.407 -0.756 11.004 1.00 86.88 89 ALA A C 1
ATOM 653 O O . ALA A 1 89 ? -13.970 -0.016 10.127 1.00 86.88 89 ALA A O 1
ATOM 654 N N . ILE A 1 90 ? -13.941 -1.998 11.185 1.00 91.44 90 ILE A N 1
ATOM 655 C CA . ILE A 1 90 ? -12.896 -2.598 10.338 1.00 91.44 90 ILE A CA 1
ATOM 656 C C . ILE A 1 90 ? -13.371 -2.713 8.886 1.00 91.44 90 ILE A C 1
ATOM 658 O O . ILE A 1 90 ? -12.674 -2.282 7.969 1.00 91.44 90 ILE A O 1
ATOM 662 N N . ILE A 1 91 ? -14.577 -3.244 8.669 1.00 92.69 91 ILE A N 1
ATOM 663 C CA . ILE A 1 91 ? -15.146 -3.364 7.318 1.00 92.69 91 ILE A CA 1
ATOM 664 C C . ILE A 1 91 ? -15.413 -1.973 6.722 1.00 92.69 91 ILE A C 1
ATOM 666 O O . ILE A 1 91 ? -15.107 -1.721 5.557 1.00 92.69 91 ILE A O 1
ATOM 670 N N . SER A 1 92 ? -15.908 -1.037 7.536 1.00 91.88 92 SER A N 1
ATOM 671 C CA . SER A 1 92 ? -16.151 0.348 7.115 1.00 91.88 92 SER A CA 1
ATOM 672 C C . SER A 1 92 ? -14.862 1.089 6.741 1.00 91.88 92 SER A C 1
ATOM 674 O O . SER A 1 92 ? -14.868 1.900 5.819 1.00 91.88 92 SER A O 1
ATOM 676 N N . ALA A 1 93 ? -13.733 0.786 7.388 1.00 93.38 93 ALA A N 1
ATOM 677 C CA . ALA A 1 93 ? -12.426 1.302 6.983 1.00 93.38 93 ALA A CA 1
ATOM 678 C C . ALA A 1 93 ? -12.015 0.787 5.591 1.00 93.38 93 ALA A C 1
ATOM 680 O O . ALA A 1 93 ? -11.452 1.542 4.800 1.00 93.38 93 ALA A O 1
ATOM 681 N N . GLY A 1 94 ? -12.365 -0.459 5.252 1.00 93.56 94 GLY A N 1
ATOM 682 C CA . GLY A 1 94 ? -12.270 -0.979 3.884 1.00 93.56 94 GLY A CA 1
ATOM 683 C C . GLY A 1 94 ? -13.075 -0.144 2.884 1.00 93.56 94 GLY A C 1
ATOM 684 O O . GLY A 1 94 ? -12.557 0.234 1.834 1.00 93.56 94 GLY A O 1
ATOM 685 N N . ALA A 1 95 ? -14.310 0.225 3.236 1.00 92.25 95 ALA A N 1
ATOM 686 C CA . ALA A 1 95 ? -15.131 1.113 2.412 1.00 92.25 95 ALA A CA 1
ATOM 687 C C . ALA A 1 95 ? -14.509 2.516 2.263 1.00 92.25 95 ALA A C 1
ATOM 689 O O . ALA A 1 95 ? -14.478 3.049 1.157 1.00 92.25 95 ALA A O 1
ATOM 690 N N . ALA A 1 96 ? -13.932 3.088 3.325 1.00 93.69 96 ALA A N 1
ATOM 691 C CA . ALA A 1 96 ? -13.197 4.356 3.247 1.00 93.69 96 ALA A CA 1
ATOM 692 C C . ALA A 1 96 ? -11.994 4.283 2.286 1.00 93.69 96 ALA A C 1
ATOM 694 O O . ALA A 1 96 ? -11.749 5.204 1.500 1.00 93.69 96 ALA A O 1
ATOM 695 N N . GLY A 1 97 ? -11.265 3.167 2.305 1.00 92.12 97 GLY A N 1
ATOM 696 C CA . GLY A 1 97 ? -10.176 2.903 1.367 1.00 92.12 97 GLY A CA 1
ATOM 697 C C . GLY A 1 97 ? -10.655 2.758 -0.084 1.00 92.12 97 GLY A C 1
ATOM 698 O O . GLY A 1 97 ? -10.018 3.266 -1.009 1.00 92.12 97 GLY A O 1
ATOM 699 N N . ALA A 1 98 ? -11.810 2.128 -0.306 1.00 90.38 98 ALA A N 1
ATOM 700 C CA . ALA A 1 98 ? -12.438 2.069 -1.628 1.00 90.38 98 ALA A CA 1
ATOM 701 C C . ALA A 1 98 ? -12.851 3.462 -2.124 1.00 90.38 98 ALA A C 1
ATOM 703 O O . ALA A 1 98 ? -12.538 3.832 -3.250 1.00 90.38 98 ALA A O 1
ATOM 704 N N . ILE A 1 99 ? -13.501 4.260 -1.270 1.00 90.25 99 ILE A N 1
ATOM 705 C CA . ILE A 1 99 ? -13.970 5.609 -1.617 1.00 90.25 99 ILE A CA 1
ATOM 706 C C . ILE A 1 99 ? -12.798 6.495 -2.035 1.00 90.25 99 ILE A C 1
ATOM 708 O O . ILE A 1 99 ? -12.850 7.136 -3.082 1.00 90.25 99 ILE A O 1
ATOM 712 N N . SER A 1 100 ? -11.724 6.480 -1.249 1.00 87.88 100 SER A N 1
ATOM 713 C CA . SER A 1 100 ? -10.524 7.257 -1.555 1.00 87.88 100 SER A CA 1
ATOM 714 C C . SER A 1 100 ? -9.899 6.845 -2.891 1.00 87.88 100 SER A C 1
ATOM 716 O O . SER A 1 100 ? -9.637 7.691 -3.735 1.00 87.88 100 SER A O 1
ATOM 718 N N . THR A 1 101 ? -9.740 5.551 -3.154 1.00 85.19 101 THR A N 1
ATOM 719 C CA . THR A 1 101 ? -9.049 5.094 -4.374 1.00 85.19 101 THR A CA 1
ATOM 720 C C . THR A 1 101 ? -9.900 5.070 -5.644 1.00 85.19 101 THR A C 1
ATOM 722 O O . THR A 1 101 ? -9.345 5.217 -6.731 1.00 85.19 101 THR A O 1
ATOM 725 N N . MET A 1 102 ? -11.216 4.867 -5.535 1.00 80.12 102 MET A N 1
ATOM 726 C CA . MET A 1 102 ? -12.090 4.594 -6.685 1.00 80.12 102 MET A CA 1
ATOM 727 C C . MET A 1 102 ? -13.045 5.735 -7.033 1.00 80.12 102 MET A C 1
ATOM 729 O O . MET A 1 102 ? -13.462 5.841 -8.188 1.00 80.12 102 MET A O 1
ATOM 733 N N . VAL A 1 103 ? -13.449 6.554 -6.055 1.00 74.25 103 VAL A N 1
ATOM 734 C CA . VAL A 1 103 ? -14.541 7.518 -6.261 1.00 74.25 103 VAL A CA 1
ATOM 735 C C . VAL A 1 103 ? -14.010 8.841 -6.783 1.00 74.25 103 VAL A C 1
ATOM 737 O O . VAL A 1 103 ? -14.600 9.372 -7.711 1.00 74.25 103 VAL A O 1
ATOM 740 N N . LEU A 1 104 ? -12.902 9.363 -6.251 1.00 74.62 104 LEU A N 1
ATOM 741 C CA . LEU A 1 104 ? -12.391 10.687 -6.618 1.00 74.62 104 LEU A CA 1
ATOM 742 C C . LEU A 1 104 ? -10.970 10.609 -7.178 1.00 74.62 104 LEU A C 1
ATOM 744 O O . LEU A 1 104 ? -10.063 10.076 -6.548 1.00 74.62 104 LEU A O 1
ATOM 748 N N . GLY A 1 105 ? -10.780 11.186 -8.362 1.00 75.50 105 GLY A N 1
ATOM 749 C CA . GLY A 1 105 ? -9.477 11.411 -8.979 1.00 75.50 105 GLY A CA 1
ATOM 750 C C . GLY A 1 105 ? -9.334 12.854 -9.455 1.00 75.50 105 GLY A C 1
ATOM 751 O O . GLY A 1 105 ? -10.311 13.598 -9.531 1.00 75.50 105 GLY A O 1
ATOM 752 N N . PHE A 1 106 ? -8.113 13.258 -9.800 1.00 74.75 106 PHE A N 1
ATOM 753 C CA . PHE A 1 106 ? -7.841 14.588 -10.345 1.00 74.75 106 PHE A CA 1
ATOM 754 C C . PHE A 1 106 ? -6.997 14.503 -11.608 1.00 74.75 106 PHE A C 1
ATOM 756 O O . PHE A 1 106 ? -5.846 14.055 -11.584 1.00 74.75 106 PHE A O 1
ATOM 763 N N . ASN A 1 107 ? -7.569 14.961 -12.718 1.00 74.50 107 ASN A N 1
ATOM 764 C CA . ASN A 1 107 ? -6.896 15.003 -14.009 1.00 74.50 107 ASN A CA 1
ATOM 765 C C . ASN A 1 107 ? -7.198 16.326 -14.714 1.00 74.50 107 ASN A C 1
ATOM 767 O O . ASN A 1 107 ? -8.333 16.791 -14.717 1.00 74.50 107 ASN A O 1
ATOM 771 N N . ASN A 1 108 ? -6.164 16.926 -15.309 1.00 71.62 108 ASN A N 1
ATOM 772 C CA . ASN A 1 108 ? -6.253 18.132 -16.139 1.00 71.62 108 ASN A 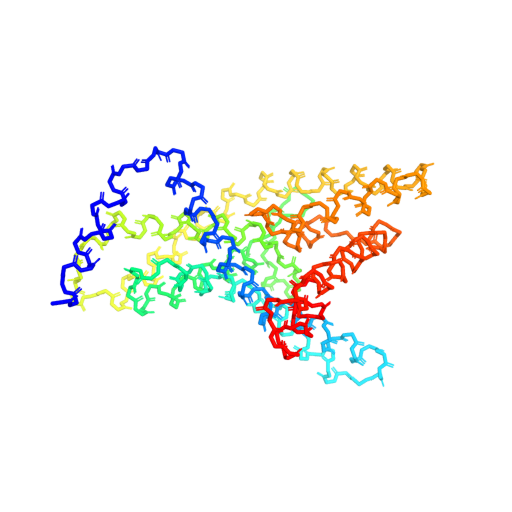CA 1
ATOM 773 C C . ASN A 1 108 ? -7.062 19.282 -15.508 1.00 71.62 108 ASN A C 1
ATOM 775 O O . ASN A 1 108 ? -7.892 19.903 -16.163 1.00 71.62 108 ASN A O 1
ATOM 779 N N . GLY A 1 109 ? -6.838 19.556 -14.218 1.00 72.50 109 GLY A N 1
ATOM 780 C CA . GLY A 1 109 ? -7.486 20.668 -13.515 1.00 72.50 109 GLY A CA 1
ATOM 781 C C . GLY A 1 109 ? -8.920 20.399 -13.052 1.00 72.50 109 GLY A C 1
ATOM 782 O O . GLY A 1 109 ? -9.524 21.283 -12.456 1.00 72.50 109 GLY A O 1
ATOM 783 N N . SER A 1 110 ? -9.463 19.201 -13.292 1.00 75.56 110 SER A N 1
ATOM 784 C CA . SER A 1 110 ? -10.831 18.835 -12.918 1.00 75.56 110 SER A CA 1
ATOM 785 C C . SER A 1 110 ? -10.876 17.584 -12.045 1.00 75.56 110 SER A C 1
ATOM 787 O O . SER A 1 110 ? -10.073 16.655 -12.191 1.00 75.56 110 SER A O 1
ATOM 789 N N . TYR A 1 111 ? -11.860 17.549 -11.145 1.00 75.19 111 TYR A N 1
ATOM 790 C CA . TYR A 1 111 ? -12.224 16.327 -10.442 1.00 75.19 111 TYR A CA 1
ATOM 791 C C . TYR A 1 111 ? -12.848 15.346 -11.432 1.00 75.19 111 TYR A C 1
ATOM 793 O O . TYR A 1 111 ? -13.734 15.697 -12.209 1.00 75.19 111 TYR A O 1
ATOM 801 N N . VAL A 1 112 ? -12.380 14.108 -11.391 1.00 74.56 112 VAL A N 1
ATOM 802 C CA . VAL A 1 112 ? -12.919 12.996 -12.167 1.00 74.56 112 VAL A CA 1
ATOM 803 C C . VAL A 1 112 ? -13.523 12.009 -11.183 1.00 74.56 112 VAL A C 1
ATOM 805 O O . VAL A 1 112 ? -12.968 11.805 -10.105 1.00 74.56 112 VAL A O 1
ATOM 808 N N . LEU A 1 113 ? -14.646 11.401 -11.561 1.00 75.56 113 LEU A N 1
ATOM 809 C CA . LEU A 1 113 ? -15.279 10.298 -10.839 1.00 75.56 113 LEU A CA 1
ATOM 810 C C . LEU A 1 113 ? -14.999 9.001 -11.620 1.00 75.56 113 LEU A C 1
ATOM 812 O O . LEU A 1 113 ? -15.806 8.635 -12.480 1.00 75.56 113 LEU A O 1
ATOM 816 N N . PRO A 1 114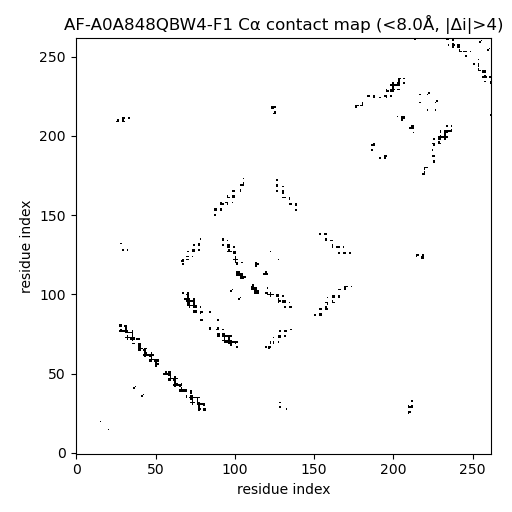 ? -13.846 8.331 -11.409 1.00 69.19 114 PRO A N 1
ATOM 817 C CA . PRO A 1 114 ? -13.369 7.261 -12.291 1.00 69.19 114 PRO A CA 1
ATOM 818 C C . PRO A 1 114 ? -14.358 6.096 -12.374 1.00 69.19 114 PRO A C 1
ATOM 820 O O . PRO A 1 114 ? -14.598 5.558 -13.453 1.00 69.19 114 PRO A O 1
ATOM 823 N N . PHE A 1 115 ? -15.005 5.782 -11.247 1.00 69.62 115 PHE A N 1
ATOM 824 C CA . PHE A 1 115 ? -16.039 4.756 -11.164 1.00 69.62 115 PHE A CA 1
ATOM 825 C C . PHE A 1 115 ? -17.235 5.011 -12.101 1.00 69.62 115 PHE A C 1
ATOM 827 O O . PHE A 1 115 ? -17.735 4.075 -12.715 1.00 69.62 115 PHE A O 1
ATOM 834 N N . ILE A 1 116 ? -17.678 6.266 -12.248 1.00 68.31 116 ILE A N 1
ATOM 835 C CA . ILE A 1 116 ? -18.830 6.621 -13.101 1.00 68.31 116 ILE A CA 1
ATOM 836 C C . ILE A 1 116 ? -18.427 6.644 -14.578 1.00 68.31 116 ILE A C 1
ATOM 838 O O . ILE A 1 116 ? -19.182 6.202 -15.438 1.00 68.31 116 ILE A O 1
ATOM 842 N N . ASN A 1 117 ? -17.213 7.109 -14.872 1.00 61.97 117 ASN A N 1
ATOM 843 C CA . ASN A 1 117 ? -16.709 7.233 -16.240 1.00 61.97 117 ASN A CA 1
ATOM 844 C C . ASN A 1 117 ? -16.110 5.927 -16.795 1.00 61.97 117 ASN A C 1
ATOM 846 O O . ASN A 1 117 ? -15.421 5.956 -17.815 1.00 61.97 117 ASN A O 1
ATOM 850 N N . GLY A 1 118 ? -16.304 4.792 -16.111 1.00 59.34 118 GLY A N 1
ATOM 851 C CA . GLY A 1 118 ? -15.773 3.486 -16.521 1.00 59.34 118 GLY A CA 1
ATOM 852 C C . GLY A 1 118 ? -14.243 3.429 -16.605 1.00 59.34 118 GLY A C 1
ATOM 853 O O . GLY A 1 118 ? -13.689 2.519 -17.219 1.00 59.34 118 GLY A O 1
ATOM 854 N N . THR A 1 119 ? -13.543 4.404 -16.021 1.00 58.25 119 THR A N 1
ATOM 855 C CA . THR A 1 119 ? -12.086 4.500 -16.083 1.00 58.25 119 THR A CA 1
ATOM 856 C C . THR A 1 119 ? -11.510 3.846 -14.838 1.00 58.25 119 THR A C 1
ATOM 858 O O . THR A 1 119 ? -11.645 4.362 -13.729 1.00 58.25 119 THR A O 1
ATOM 861 N N . VAL A 1 120 ? -10.850 2.700 -15.006 1.00 53.09 120 VAL A N 1
ATOM 862 C CA . VAL A 1 120 ? -10.124 2.047 -13.911 1.00 53.09 120 VAL A CA 1
ATOM 863 C C . VAL A 1 120 ? -8.876 2.879 -13.624 1.00 53.09 120 VAL A C 1
ATOM 865 O O . VAL A 1 120 ? -7.853 2.748 -14.291 1.00 53.09 120 VAL A O 1
ATOM 868 N N . SER A 1 121 ? -8.973 3.796 -12.663 1.00 60.28 121 SER A N 1
ATOM 869 C CA . SER A 1 121 ? -7.795 4.484 -12.150 1.00 60.28 121 SER A CA 1
ATOM 870 C C . SER A 1 121 ? -7.008 3.506 -11.283 1.00 60.28 121 SER A C 1
ATOM 872 O O . SER A 1 121 ? -7.569 2.870 -10.389 1.00 60.28 121 SER A O 1
ATOM 874 N N . ASN A 1 122 ? -5.705 3.384 -11.540 1.00 61.84 122 ASN A N 1
ATOM 875 C CA . ASN A 1 122 ? -4.789 2.754 -10.597 1.00 61.84 122 ASN A CA 1
ATOM 876 C C . ASN A 1 122 ? -4.771 3.649 -9.351 1.00 61.84 122 ASN A C 1
ATOM 878 O O . ASN A 1 122 ? -4.121 4.693 -9.348 1.00 61.84 122 ASN A O 1
ATOM 882 N N . GLY A 1 123 ? -5.579 3.295 -8.349 1.00 71.12 123 GLY A N 1
ATOM 883 C CA . GLY A 1 123 ? -5.756 4.100 -7.146 1.00 71.12 123 GLY A CA 1
ATOM 884 C C . GLY A 1 123 ? -4.418 4.432 -6.485 1.00 71.12 123 GLY A C 1
ATOM 885 O O . GLY A 1 123 ? -3.462 3.664 -6.568 1.00 71.12 123 GLY A O 1
ATOM 886 N N . ASN A 1 124 ? -4.341 5.580 -5.813 1.00 85.25 124 ASN A N 1
ATOM 887 C CA . ASN A 1 124 ? -3.120 5.995 -5.131 1.00 85.25 124 ASN A CA 1
ATOM 888 C C . ASN A 1 124 ? -3.085 5.414 -3.699 1.00 85.25 124 ASN A C 1
ATOM 890 O O . ASN A 1 124 ? -3.892 5.836 -2.861 1.00 85.25 124 ASN A O 1
ATOM 894 N N . PRO A 1 125 ? -2.159 4.488 -3.375 1.00 88.69 125 PRO A N 1
ATOM 895 C CA . PRO A 1 125 ? -2.099 3.868 -2.050 1.00 88.69 125 PRO A CA 1
ATOM 896 C C . PRO A 1 125 ? -1.784 4.877 -0.937 1.00 88.69 125 PRO A C 1
ATOM 898 O O . PRO A 1 125 ? -2.280 4.729 0.180 1.00 88.69 125 PRO A O 1
ATOM 901 N N . LEU A 1 126 ? -1.024 5.939 -1.234 1.00 88.69 126 LEU A N 1
ATOM 902 C CA . LEU A 1 126 ? -0.712 6.992 -0.265 1.00 88.69 126 LEU A CA 1
ATOM 903 C C . LEU A 1 126 ? -1.969 7.771 0.140 1.00 88.69 126 LEU A C 1
ATOM 905 O O . LEU A 1 126 ? -2.154 8.111 1.307 1.00 88.69 126 LEU A O 1
ATOM 909 N N . MET A 1 127 ? -2.857 8.023 -0.820 1.00 90.00 127 MET A N 1
ATOM 910 C CA . MET A 1 127 ? -4.123 8.699 -0.558 1.00 90.00 127 MET A CA 1
ATOM 911 C C . MET A 1 127 ? -5.076 7.803 0.245 1.00 90.00 127 MET A C 1
ATOM 913 O O . MET A 1 127 ? -5.666 8.275 1.218 1.00 90.00 127 MET A O 1
ATOM 917 N N . ALA A 1 128 ? -5.136 6.505 -0.077 1.00 91.69 128 ALA A N 1
ATOM 918 C CA . ALA A 1 128 ? -5.887 5.523 0.706 1.00 91.69 128 ALA A CA 1
ATOM 919 C C . ALA A 1 128 ? -5.438 5.502 2.172 1.00 91.69 128 ALA A C 1
ATOM 921 O O . ALA A 1 128 ? -6.259 5.576 3.083 1.00 91.69 128 ALA A O 1
ATOM 922 N N . TYR A 1 129 ? -4.124 5.465 2.400 1.00 91.94 129 TYR A N 1
ATOM 923 C CA . TYR A 1 129 ? -3.539 5.488 3.735 1.00 91.94 129 TYR A CA 1
ATOM 924 C C . TYR A 1 129 ? -3.952 6.730 4.533 1.00 91.94 129 TYR A C 1
ATOM 926 O O . TYR A 1 129 ? -4.469 6.604 5.644 1.00 91.94 129 TYR A O 1
ATOM 934 N N . MET A 1 130 ? -3.775 7.925 3.958 1.00 92.00 130 MET A N 1
ATOM 935 C CA . MET A 1 130 ? -4.086 9.188 4.637 1.00 92.00 130 MET A CA 1
ATOM 936 C C . MET A 1 130 ? -5.571 9.289 5.001 1.00 92.00 130 MET A C 1
ATOM 938 O O . MET A 1 130 ? -5.908 9.598 6.144 1.00 92.00 130 MET A O 1
ATOM 942 N N . VAL A 1 131 ? -6.464 8.985 4.053 1.00 93.50 131 VAL A N 1
ATOM 943 C CA . VAL A 1 131 ? -7.913 9.064 4.281 1.00 93.50 131 VAL A CA 1
ATOM 944 C C . VAL A 1 131 ? -8.364 8.038 5.318 1.00 93.50 131 VAL A C 1
ATOM 946 O O . VAL A 1 131 ? -9.126 8.391 6.220 1.00 93.50 131 VAL A O 1
ATOM 949 N N . VAL A 1 132 ? -7.887 6.792 5.241 1.00 94.62 132 VAL A N 1
ATOM 950 C CA . VAL A 1 132 ? -8.278 5.728 6.178 1.00 94.62 132 VAL A CA 1
ATOM 951 C C . VAL A 1 132 ? -7.805 6.037 7.596 1.00 94.62 132 VAL A C 1
ATOM 953 O O . VAL A 1 132 ? -8.611 5.959 8.522 1.00 94.62 132 VAL A O 1
ATOM 956 N N . VAL A 1 133 ? -6.534 6.410 7.784 1.00 93.75 133 VAL A N 1
ATOM 957 C CA . VAL A 1 133 ? -5.987 6.706 9.120 1.00 93.75 133 VAL A CA 1
ATOM 958 C C . VAL A 1 133 ? -6.766 7.845 9.777 1.00 93.75 133 VAL A C 1
ATOM 960 O O . VAL A 1 133 ? -7.225 7.699 10.908 1.00 93.75 133 VAL A O 1
ATOM 963 N N . ILE A 1 134 ? -7.001 8.944 9.053 1.00 94.00 134 ILE A N 1
ATOM 964 C CA . ILE A 1 134 ? -7.753 10.088 9.589 1.00 94.00 134 ILE A CA 1
ATOM 965 C C . ILE A 1 134 ? -9.215 9.699 9.864 1.00 94.00 134 ILE A C 1
ATOM 967 O O . ILE A 1 134 ? -9.755 10.063 10.907 1.00 94.00 134 ILE A O 1
ATOM 971 N N . SER A 1 135 ? -9.847 8.913 8.986 1.00 93.00 135 SER A N 1
ATOM 972 C CA . SER A 1 135 ? -11.226 8.441 9.194 1.00 93.00 135 SER A CA 1
ATOM 973 C C . SER A 1 135 ? -11.353 7.564 10.443 1.00 93.00 135 SER A C 1
ATOM 975 O O . SER A 1 135 ? -12.309 7.715 11.204 1.00 93.00 135 SER A O 1
ATOM 977 N N . ILE A 1 136 ? -10.377 6.683 10.695 1.00 91.88 136 ILE A N 1
ATOM 978 C CA . ILE A 1 136 ? -10.335 5.839 11.897 1.00 91.88 136 ILE A CA 1
ATOM 979 C C . ILE A 1 136 ? -10.141 6.687 13.160 1.00 91.88 136 ILE A C 1
ATOM 981 O O . ILE A 1 136 ? -10.790 6.427 14.175 1.00 91.88 136 ILE A O 1
ATOM 985 N N . GLU A 1 137 ? -9.287 7.710 13.117 1.00 90.81 137 GLU A N 1
ATOM 986 C CA . GLU A 1 137 ? -9.083 8.601 14.264 1.00 90.81 137 GLU A CA 1
ATOM 987 C C . GLU A 1 137 ? -10.333 9.442 14.565 1.00 90.81 137 GLU A C 1
ATOM 989 O O . GLU A 1 137 ? -10.753 9.524 15.721 1.00 90.81 137 GLU A O 1
ATOM 994 N N . ILE A 1 138 ? -11.010 9.975 13.542 1.00 90.12 138 ILE A N 1
ATOM 995 C CA . ILE A 1 138 ? -12.290 10.679 13.723 1.00 90.12 138 ILE A CA 1
ATOM 996 C C . ILE A 1 138 ? -13.348 9.722 14.294 1.00 90.12 138 ILE A C 1
ATOM 998 O O . ILE A 1 138 ? -14.053 10.079 15.239 1.00 90.12 138 ILE A O 1
ATOM 1002 N N . TYR A 1 139 ? -13.424 8.486 13.792 1.00 89.19 139 TYR A N 1
ATOM 1003 C CA . TYR A 1 139 ? -14.312 7.457 14.339 1.00 89.19 139 TYR A CA 1
ATOM 1004 C C . TYR A 1 139 ? -14.048 7.202 15.833 1.00 89.19 139 TYR A C 1
ATOM 1006 O O . TYR A 1 139 ? -14.988 7.215 16.627 1.00 89.19 139 TYR A O 1
ATOM 1014 N N . ARG A 1 140 ? -12.783 7.042 16.244 1.00 86.12 140 ARG A N 1
ATOM 1015 C CA . ARG A 1 140 ? -12.405 6.836 17.655 1.00 86.12 140 ARG A CA 1
ATOM 1016 C C . ARG A 1 140 ? -12.762 8.017 18.553 1.00 86.12 140 ARG A C 1
ATOM 1018 O O . ARG A 1 140 ? -13.092 7.820 19.723 1.00 86.12 140 ARG A O 1
ATOM 1025 N N . LEU A 1 141 ? -12.674 9.239 18.030 1.00 85.00 141 LEU A N 1
ATOM 1026 C CA . LEU A 1 141 ? -13.019 10.444 18.779 1.00 85.00 141 LEU A CA 1
ATOM 1027 C C . LEU A 1 141 ? -14.528 10.563 19.012 1.00 85.00 141 LEU A C 1
ATOM 1029 O O . LEU A 1 141 ? -14.933 10.950 20.111 1.00 85.00 141 LEU A O 1
ATOM 1033 N N . VAL A 1 142 ? -15.336 10.213 18.007 1.00 84.62 142 VAL A N 1
ATOM 1034 C CA . VAL A 1 142 ? -16.799 10.350 18.043 1.00 84.62 142 VAL A CA 1
ATOM 1035 C C . VAL A 1 142 ? -17.469 9.167 18.757 1.00 84.62 142 VAL A C 1
ATOM 1037 O O . VAL A 1 142 ? -18.301 9.378 19.638 1.00 84.62 142 VAL A O 1
ATOM 1040 N N . PHE A 1 143 ? -17.073 7.925 18.464 1.00 79.62 143 PHE A N 1
ATOM 1041 C CA . PHE A 1 143 ? -17.721 6.705 18.971 1.00 79.62 143 PHE A CA 1
ATOM 1042 C C . PHE A 1 143 ? -16.986 6.100 20.177 1.00 79.62 143 PHE A C 1
ATOM 1044 O O . PHE A 1 143 ? -16.542 4.953 20.158 1.00 79.62 143 PHE A O 1
ATOM 1051 N N . LYS A 1 144 ? -16.869 6.868 21.271 1.00 67.75 144 LYS A N 1
ATOM 1052 C CA . LYS A 1 144 ? -16.220 6.404 22.520 1.00 67.75 144 LYS A CA 1
ATOM 1053 C C . LYS A 1 144 ? -17.023 5.352 23.300 1.00 67.75 144 LYS A C 1
ATOM 1055 O O . LYS A 1 144 ? -16.466 4.708 24.188 1.00 67.75 144 LYS A O 1
ATOM 1060 N N . LYS A 1 145 ? -18.321 5.198 23.021 1.00 59.88 145 LYS A N 1
ATOM 1061 C CA . LYS A 1 145 ? -19.211 4.199 23.634 1.00 59.88 145 LYS A CA 1
ATOM 1062 C C . LYS A 1 145 ? -20.047 3.538 22.544 1.00 59.88 145 LYS A C 1
ATOM 1064 O O . LYS A 1 145 ? -20.563 4.237 21.679 1.00 59.88 145 LYS A O 1
ATOM 1069 N N . THR A 1 146 ? -20.187 2.218 22.617 1.00 58.84 146 THR A N 1
ATOM 1070 C CA . THR A 1 146 ? -20.996 1.433 21.680 1.00 58.84 146 THR A CA 1
ATOM 1071 C C . THR A 1 146 ? -22.478 1.714 21.901 1.00 58.84 146 THR A C 1
ATOM 1073 O O . THR A 1 146 ? -22.973 1.523 23.017 1.00 58.84 146 THR A O 1
ATOM 1076 N N . THR A 1 147 ? -23.185 2.144 20.860 1.00 59.38 147 THR A N 1
ATOM 1077 C CA . THR A 1 147 ? -24.640 2.333 20.893 1.00 59.38 147 THR A CA 1
ATOM 1078 C C . THR A 1 147 ? -25.340 1.256 20.058 1.00 59.38 147 THR A C 1
ATOM 1080 O O . THR A 1 147 ? -24.776 0.769 19.079 1.00 59.38 147 THR A O 1
ATOM 1083 N N . PRO A 1 148 ? -26.575 0.847 20.401 1.00 57.62 148 PRO A N 1
ATOM 1084 C CA . PRO A 1 148 ? -27.287 -0.204 19.664 1.00 57.62 148 PRO A CA 1
ATOM 1085 C C . PRO A 1 148 ? -27.600 0.163 18.200 1.00 57.62 148 PRO A C 1
ATOM 1087 O O . PRO A 1 148 ? -27.922 -0.719 17.410 1.00 57.62 148 PRO A O 1
ATOM 1090 N N . VAL A 1 149 ? -27.470 1.440 17.818 1.00 64.81 149 VAL A N 1
ATOM 1091 C CA . VAL A 1 149 ? -27.705 1.941 16.449 1.00 64.81 149 VAL A CA 1
ATOM 1092 C C . VAL A 1 149 ? -26.403 2.012 15.620 1.00 64.81 149 VAL A C 1
ATOM 1094 O O . VAL A 1 149 ? -26.407 2.436 14.462 1.00 64.81 149 VAL A O 1
ATOM 1097 N N . ASP A 1 150 ? -25.276 1.542 16.168 1.00 71.00 150 ASP A N 1
ATOM 1098 C CA . ASP A 1 150 ? -23.956 1.623 15.524 1.00 71.00 150 ASP A CA 1
ATOM 1099 C C . ASP A 1 150 ? -23.869 0.842 14.201 1.00 71.00 150 ASP A C 1
ATOM 1101 O O . ASP A 1 150 ? -23.040 1.172 13.355 1.00 71.00 150 ASP A O 1
ATOM 1105 N N . LEU A 1 151 ? -24.740 -0.150 13.970 1.00 78.88 151 LEU A N 1
ATOM 1106 C CA . LEU A 1 151 ? -24.712 -0.967 12.750 1.00 78.88 151 LEU A CA 1
ATOM 1107 C C . LEU A 1 151 ? -24.930 -0.144 11.468 1.00 78.88 151 LEU A C 1
ATOM 1109 O O . LEU A 1 151 ? -24.318 -0.441 10.446 1.00 78.88 151 LEU A O 1
ATOM 1113 N N . ILE A 1 152 ? -25.784 0.882 11.519 1.00 83.81 152 ILE A N 1
ATOM 1114 C CA . ILE A 1 152 ? -26.094 1.743 10.363 1.00 83.81 152 ILE A CA 1
ATOM 1115 C C . ILE A 1 152 ? -25.269 3.029 10.416 1.00 83.81 152 ILE A C 1
ATOM 1117 O O . ILE A 1 152 ? -24.751 3.489 9.397 1.00 83.81 152 ILE A O 1
ATOM 1121 N N . ILE A 1 153 ? -25.129 3.609 11.609 1.00 87.12 153 ILE A N 1
ATOM 1122 C CA . ILE A 1 153 ? -24.514 4.926 11.773 1.00 87.12 153 ILE A CA 1
ATOM 1123 C C . ILE A 1 153 ? -23.007 4.868 11.507 1.00 87.12 153 ILE A C 1
ATOM 1125 O O . ILE A 1 153 ? -22.478 5.769 10.860 1.00 87.12 153 ILE A O 1
ATOM 1129 N N . VAL A 1 154 ? -22.308 3.820 11.960 1.00 88.00 154 VAL A N 1
ATOM 1130 C CA . VAL A 1 154 ? -20.844 3.744 11.834 1.00 88.00 154 VAL A CA 1
ATOM 1131 C C . VAL A 1 154 ? -20.392 3.668 10.369 1.00 88.00 154 VAL A C 1
ATOM 1133 O O . VAL A 1 154 ? -19.558 4.495 9.986 1.00 88.00 154 VAL A O 1
ATOM 1136 N N . PRO A 1 155 ? -20.935 2.770 9.520 1.00 89.19 155 PRO A N 1
ATOM 1137 C CA . PRO A 1 155 ? -20.571 2.743 8.104 1.00 89.19 155 PRO A CA 1
ATOM 1138 C C . PRO A 1 155 ? -20.907 4.046 7.378 1.00 89.19 155 PRO A C 1
ATOM 1140 O O . PRO A 1 155 ? -20.083 4.544 6.613 1.00 89.19 155 PRO A O 1
ATOM 1143 N N . LEU A 1 156 ? -22.084 4.627 7.647 1.00 90.88 156 LEU A N 1
ATOM 1144 C CA . LEU A 1 156 ? -22.512 5.879 7.021 1.00 90.88 156 LEU A CA 1
ATOM 1145 C C . LEU A 1 156 ? -21.581 7.038 7.396 1.00 90.88 156 LEU A C 1
ATOM 1147 O O . LEU A 1 156 ? -21.171 7.814 6.534 1.00 90.88 156 LEU A O 1
ATOM 1151 N N . PHE A 1 157 ? -21.215 7.129 8.674 1.00 91.81 157 PHE A N 1
ATOM 1152 C CA . PHE A 1 157 ? -20.323 8.161 9.179 1.00 91.81 157 PHE A CA 1
ATOM 1153 C C . PHE A 1 157 ? -18.918 8.039 8.582 1.00 91.81 157 PHE A C 1
ATOM 1155 O O . PHE A 1 157 ? -18.384 9.018 8.064 1.00 91.81 157 PHE A O 1
ATOM 1162 N N . ILE A 1 158 ? -18.335 6.836 8.597 1.00 91.81 158 ILE A N 1
ATOM 1163 C CA . ILE A 1 158 ? -17.001 6.598 8.032 1.00 91.81 158 ILE A CA 1
ATOM 1164 C C . ILE A 1 158 ? -16.994 6.880 6.524 1.00 91.81 158 ILE A C 1
ATOM 1166 O O . ILE A 1 158 ? -16.062 7.517 6.038 1.00 91.81 158 ILE A O 1
ATOM 1170 N N . ALA A 1 159 ? -18.035 6.478 5.790 1.00 92.44 159 ALA A N 1
ATOM 1171 C CA . ALA A 1 159 ? -18.151 6.763 4.363 1.00 92.44 159 ALA A CA 1
ATOM 1172 C C . ALA A 1 159 ? -18.255 8.271 4.072 1.00 92.44 159 ALA A C 1
ATOM 1174 O O . ALA A 1 159 ? -17.563 8.771 3.184 1.00 92.44 159 ALA A O 1
ATOM 1175 N N . ALA A 1 160 ? -19.066 9.007 4.840 1.00 93.00 160 ALA A N 1
ATOM 1176 C CA . ALA A 1 160 ? -19.218 10.454 4.686 1.00 93.00 160 ALA A CA 1
ATOM 1177 C C . ALA A 1 160 ? -17.908 11.205 4.979 1.00 93.00 160 ALA A C 1
ATOM 1179 O O . ALA A 1 160 ? -17.492 12.066 4.200 1.00 93.00 160 ALA A O 1
ATOM 1180 N N . VAL A 1 161 ? -17.222 10.839 6.067 1.00 93.56 161 VAL A N 1
ATOM 1181 C CA . VAL A 1 161 ? -15.913 11.402 6.424 1.00 93.56 161 VAL A CA 1
ATOM 1182 C C . VAL A 1 161 ? -14.880 11.078 5.347 1.00 93.56 161 VAL A C 1
ATOM 1184 O O . VAL A 1 161 ? -14.176 11.975 4.887 1.00 93.56 161 VAL A O 1
ATOM 1187 N N . ALA A 1 162 ? -14.822 9.829 4.883 1.00 92.75 162 ALA A N 1
ATOM 1188 C CA . ALA A 1 162 ? -13.889 9.420 3.841 1.00 92.75 162 ALA A CA 1
ATOM 1189 C C . ALA A 1 162 ? -14.120 10.180 2.529 1.00 92.75 162 ALA A C 1
ATOM 1191 O O . ALA A 1 162 ? -13.150 10.611 1.905 1.00 92.75 162 ALA A O 1
ATOM 1192 N N . ALA A 1 163 ? -15.374 10.397 2.123 1.00 91.38 163 ALA A N 1
ATOM 1193 C CA . ALA A 1 163 ? -15.705 11.177 0.933 1.00 91.38 163 ALA A CA 1
ATOM 1194 C C . ALA A 1 163 ? -15.252 12.644 1.062 1.00 91.38 163 ALA A C 1
ATOM 1196 O O . ALA A 1 163 ? -14.597 13.167 0.159 1.00 91.38 163 ALA A O 1
ATOM 1197 N N . ALA A 1 164 ? -15.522 13.282 2.207 1.00 92.25 164 ALA A N 1
ATOM 1198 C CA . ALA A 1 164 ? -15.106 14.660 2.470 1.00 92.25 164 ALA A CA 1
ATOM 1199 C C . ALA A 1 164 ? -13.573 14.813 2.479 1.00 92.25 164 ALA A C 1
ATOM 1201 O O . ALA A 1 164 ? -13.026 15.710 1.834 1.00 92.25 164 ALA A O 1
ATOM 1202 N N . LEU A 1 165 ? -12.866 13.903 3.156 1.00 92.06 165 LEU A N 1
ATOM 1203 C CA . LEU A 1 165 ? -11.401 13.893 3.187 1.00 92.06 165 LEU A CA 1
ATOM 1204 C C . LEU A 1 165 ? -10.809 13.602 1.808 1.00 92.06 165 LEU A C 1
ATOM 1206 O O . LEU A 1 165 ? -9.807 14.205 1.432 1.00 92.06 165 LEU A O 1
ATOM 1210 N N . SER A 1 166 ? -11.433 12.714 1.035 1.00 89.44 166 SER A N 1
ATOM 1211 C CA . SER A 1 166 ? -10.993 12.415 -0.326 1.00 89.44 166 SER A CA 1
ATOM 1212 C C . SER A 1 166 ? -11.076 13.658 -1.205 1.00 89.44 166 SER A C 1
ATOM 1214 O O . SER A 1 166 ? -10.109 13.964 -1.898 1.00 89.44 166 SER A O 1
ATOM 1216 N N . PHE A 1 167 ? -12.155 14.438 -1.120 1.00 88.12 167 PHE A N 1
ATOM 1217 C CA . PHE A 1 167 ? -12.267 15.704 -1.849 1.00 88.12 167 PHE A CA 1
ATOM 1218 C C . PHE A 1 167 ? -11.170 16.710 -1.461 1.00 88.12 167 PHE A C 1
ATOM 1220 O O . PHE A 1 167 ? -10.572 17.342 -2.336 1.00 88.12 167 PHE A O 1
ATOM 1227 N N . LEU A 1 168 ? -10.858 16.804 -0.164 1.00 89.31 168 LEU A N 1
ATOM 1228 C CA . LEU A 1 168 ? -9.839 17.711 0.367 1.00 89.31 168 LEU A CA 1
ATOM 1229 C C . LEU A 1 168 ? -8.410 17.313 -0.044 1.00 89.31 168 LEU A C 1
ATOM 1231 O O . LEU A 1 168 ? -7.619 18.169 -0.434 1.00 89.31 168 LEU A O 1
ATOM 1235 N N . PHE A 1 169 ? -8.067 16.025 0.041 1.00 88.69 169 PHE A N 1
ATOM 1236 C CA . PHE A 1 169 ? -6.695 15.550 -0.169 1.00 88.69 169 PHE A CA 1
ATOM 1237 C C . PHE A 1 169 ? -6.356 15.208 -1.619 1.00 88.69 169 PHE A C 1
ATOM 1239 O O . PHE A 1 169 ? -5.175 15.184 -1.962 1.00 88.69 169 PHE A O 1
ATOM 1246 N N . THR A 1 170 ? -7.352 14.967 -2.473 1.00 86.75 170 THR A N 1
ATOM 1247 C CA . THR A 1 170 ? -7.130 14.553 -3.867 1.00 86.75 170 THR A CA 1
ATOM 1248 C C . THR A 1 170 ? -6.241 15.546 -4.626 1.00 86.75 170 THR A C 1
ATOM 1250 O O . THR A 1 170 ? -5.215 15.154 -5.173 1.00 86.75 170 THR A O 1
ATOM 1253 N N . VAL A 1 171 ? -6.563 16.843 -4.603 1.00 86.06 171 VAL A N 1
ATOM 1254 C CA . VAL A 1 171 ? -5.790 17.873 -5.325 1.00 86.06 171 VAL A CA 1
ATOM 1255 C C . VAL A 1 171 ? -4.347 18.012 -4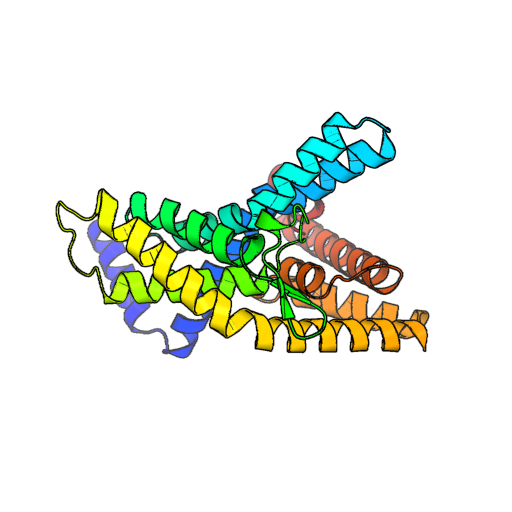.811 1.00 86.06 171 VAL A C 1
ATOM 1257 O O . VAL A 1 171 ? -3.426 17.851 -5.620 1.00 86.06 171 VAL A O 1
ATOM 1260 N N . PRO A 1 172 ? -4.095 18.278 -3.509 1.00 88.06 172 PRO A N 1
ATOM 1261 C CA . PRO A 1 172 ? -2.731 18.490 -3.027 1.00 88.06 172 PRO A CA 1
ATOM 1262 C C . PRO A 1 172 ? -1.859 17.240 -3.182 1.00 88.06 172 PRO A C 1
ATOM 1264 O O . PRO A 1 172 ? -0.702 17.353 -3.586 1.00 88.06 172 PRO A O 1
ATOM 1267 N N . LEU A 1 173 ? -2.401 16.043 -2.923 1.00 87.00 173 LEU A N 1
ATOM 1268 C CA . LEU A 1 173 ? -1.629 14.807 -3.060 1.00 87.00 173 LEU A CA 1
ATOM 1269 C C . LEU A 1 173 ? -1.293 14.508 -4.518 1.00 87.00 173 LEU A C 1
ATOM 1271 O O . LEU A 1 173 ? -0.145 14.182 -4.811 1.00 87.00 173 LEU A O 1
ATOM 1275 N N . THR A 1 174 ? -2.247 14.646 -5.443 1.00 84.62 174 THR A N 1
ATOM 1276 C CA . THR A 1 174 ? -1.969 14.418 -6.865 1.00 84.62 174 THR A CA 1
ATOM 1277 C C . THR A 1 174 ? -0.929 15.402 -7.398 1.00 84.62 174 THR A C 1
ATOM 1279 O O . THR A 1 174 ? -0.076 14.991 -8.181 1.00 84.62 174 THR A O 1
ATOM 1282 N N . PHE A 1 175 ? -0.938 16.664 -6.956 1.00 86.00 175 PHE A N 1
ATOM 1283 C CA . PHE A 1 175 ? 0.083 17.639 -7.348 1.00 86.00 175 PHE A CA 1
ATOM 1284 C C . PHE A 1 175 ? 1.485 17.238 -6.869 1.00 86.00 175 PHE A C 1
ATOM 1286 O O . PHE A 1 175 ? 2.421 17.214 -7.670 1.00 86.00 175 PHE A O 1
ATOM 1293 N N . ILE A 1 176 ? 1.629 16.879 -5.588 1.00 87.19 176 ILE A N 1
ATOM 1294 C CA . ILE A 1 176 ? 2.919 16.466 -5.010 1.00 87.19 176 ILE A CA 1
ATOM 1295 C C . ILE A 1 176 ? 3.441 15.209 -5.712 1.00 87.19 176 ILE A C 1
ATOM 1297 O O . ILE A 1 176 ? 4.598 15.163 -6.129 1.00 87.19 176 ILE A O 1
ATOM 1301 N N . VAL A 1 177 ? 2.577 14.208 -5.886 1.00 86.50 177 VAL A N 1
ATOM 1302 C CA . VAL A 1 177 ? 2.939 12.922 -6.490 1.00 86.50 177 VAL A CA 1
ATOM 1303 C C . VAL A 1 177 ? 3.326 13.081 -7.960 1.00 86.50 177 VAL A C 1
ATOM 1305 O O . VAL A 1 177 ? 4.389 12.603 -8.341 1.00 86.50 177 VAL A O 1
ATOM 1308 N N . LYS A 1 178 ? 2.541 13.814 -8.766 1.00 85.88 178 LYS A N 1
ATOM 1309 C CA . LYS A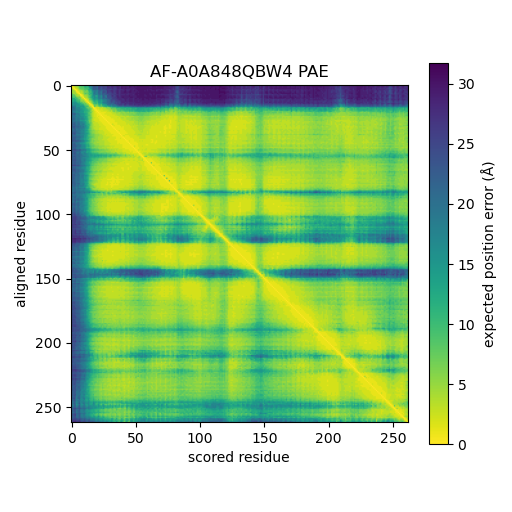 1 178 ? 2.877 14.073 -10.179 1.00 85.88 178 LYS A CA 1
ATOM 1310 C C . LYS A 1 178 ? 4.137 14.926 -10.335 1.00 85.88 178 LYS A C 1
AT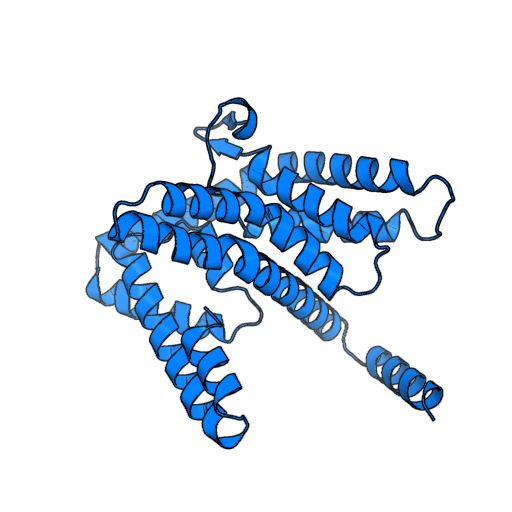OM 1312 O O . LYS A 1 178 ? 4.897 14.732 -11.278 1.00 85.88 178 LYS A O 1
ATOM 1317 N N . SER A 1 179 ? 4.384 15.862 -9.418 1.00 87.12 179 SER A N 1
ATOM 1318 C CA . SER A 1 179 ? 5.618 16.660 -9.431 1.00 87.12 179 SER A CA 1
ATOM 1319 C C . SER A 1 179 ? 6.843 15.785 -9.177 1.00 87.12 179 SER A C 1
ATOM 1321 O O . SER A 1 179 ? 7.845 15.910 -9.878 1.00 87.12 179 SER A O 1
ATOM 1323 N N . LEU A 1 180 ? 6.745 14.865 -8.212 1.00 86.94 180 LEU A N 1
ATOM 1324 C CA . LEU A 1 180 ? 7.807 13.908 -7.919 1.00 86.94 180 LEU A CA 1
ATOM 1325 C C . LEU A 1 180 ? 8.005 12.909 -9.069 1.00 86.94 180 LEU A C 1
ATOM 1327 O O . LEU A 1 180 ? 9.141 12.651 -9.456 1.00 86.94 180 LEU A O 1
ATOM 1331 N N . GLU A 1 181 ? 6.918 12.400 -9.649 1.00 88.00 181 GLU A N 1
ATOM 1332 C CA . GLU A 1 181 ? 6.945 11.543 -10.840 1.00 88.00 181 GLU A CA 1
ATOM 1333 C C . GLU A 1 181 ? 7.687 12.225 -11.999 1.00 88.00 181 GLU A C 1
ATOM 1335 O O . GLU A 1 181 ? 8.679 11.688 -12.495 1.00 88.00 181 GLU A O 1
ATOM 1340 N N . ASN A 1 182 ? 7.269 13.437 -12.382 1.00 87.88 182 ASN A N 1
ATOM 1341 C CA . ASN A 1 182 ? 7.894 14.194 -13.468 1.00 87.88 182 ASN A CA 1
ATOM 1342 C C . ASN A 1 182 ? 9.368 14.491 -13.185 1.00 87.88 182 ASN A C 1
ATOM 1344 O O . ASN A 1 182 ? 10.199 14.394 -14.090 1.00 87.88 182 ASN A O 1
ATOM 1348 N N . PHE A 1 183 ? 9.703 14.829 -11.939 1.00 87.56 183 PHE A N 1
ATOM 1349 C CA . PHE A 1 183 ? 11.085 15.051 -11.528 1.00 87.56 183 PHE A CA 1
ATOM 1350 C C . PHE A 1 183 ? 11.939 13.795 -11.742 1.00 87.56 183 PHE A C 1
ATOM 1352 O O . PHE A 1 183 ? 12.996 13.871 -12.369 1.00 87.56 183 PHE A O 1
ATOM 1359 N N . VAL A 1 184 ? 11.463 12.628 -11.293 1.00 87.19 184 VAL A N 1
ATOM 1360 C CA . VAL A 1 184 ? 12.195 11.363 -11.441 1.00 87.19 184 VAL A CA 1
ATOM 1361 C C . VAL A 1 184 ? 12.309 10.947 -12.909 1.00 87.19 184 VAL A C 1
ATOM 1363 O O . VAL A 1 184 ? 13.395 10.555 -13.344 1.00 87.19 184 VAL A O 1
ATOM 1366 N N . GLN A 1 185 ? 11.234 11.058 -13.694 1.00 86.06 185 GLN A N 1
ATOM 1367 C CA . GLN A 1 185 ? 11.257 10.707 -15.118 1.00 86.06 185 GLN A CA 1
ATOM 1368 C C . GLN A 1 185 ? 12.214 11.610 -15.906 1.00 86.06 185 GLN A C 1
ATOM 1370 O O . GLN A 1 185 ? 13.048 11.113 -16.663 1.00 86.06 185 GLN A O 1
ATOM 1375 N N . THR A 1 186 ? 12.163 12.922 -15.665 1.00 86.00 186 THR A N 1
ATOM 1376 C CA . THR A 1 186 ? 13.040 13.902 -16.320 1.00 86.00 186 THR A CA 1
ATOM 1377 C C . THR A 1 186 ? 14.506 13.676 -15.943 1.00 86.00 186 THR A C 1
ATOM 1379 O O . THR A 1 186 ? 15.374 13.635 -16.814 1.00 86.00 186 THR A O 1
ATOM 1382 N N . ALA A 1 187 ? 14.795 13.447 -14.658 1.00 85.31 187 ALA A N 1
ATOM 1383 C CA . ALA A 1 187 ? 16.147 13.136 -14.194 1.00 85.31 187 ALA A CA 1
ATOM 1384 C C . ALA A 1 187 ? 16.693 11.839 -14.819 1.00 85.31 187 ALA A C 1
ATOM 1386 O O . ALA A 1 187 ? 17.854 11.781 -15.228 1.00 85.31 187 ALA A O 1
ATOM 1387 N N . THR A 1 188 ? 15.846 10.815 -14.952 1.00 87.38 188 THR A N 1
ATOM 1388 C CA . THR A 1 188 ? 16.228 9.533 -15.566 1.00 87.38 188 THR A CA 1
ATOM 1389 C C . THR A 1 188 ? 16.467 9.670 -17.069 1.00 87.38 188 THR A C 1
ATOM 1391 O O . THR A 1 188 ? 17.343 8.996 -17.604 1.00 87.38 188 THR A O 1
ATOM 1394 N N . ALA A 1 189 ? 15.739 10.560 -17.751 1.00 85.75 189 ALA A N 1
ATOM 1395 C CA . ALA A 1 189 ? 15.934 10.822 -19.174 1.00 85.75 189 ALA A CA 1
ATOM 1396 C C . ALA A 1 189 ? 17.280 11.507 -19.470 1.00 85.75 189 ALA A C 1
ATOM 1398 O O . ALA A 1 189 ? 17.926 11.167 -20.460 1.00 85.75 189 ALA A O 1
ATOM 1399 N N . TYR A 1 190 ? 17.732 12.432 -18.613 1.00 86.06 190 TYR A N 1
ATOM 1400 C CA . TYR A 1 190 ? 19.001 13.142 -18.819 1.00 86.06 190 TYR A CA 1
ATOM 1401 C C . TYR A 1 190 ? 20.240 12.270 -18.585 1.00 86.06 190 TYR A C 1
ATOM 1403 O O . TYR A 1 190 ? 21.207 12.372 -19.340 1.00 86.06 190 TYR A O 1
ATOM 1411 N N . GLN A 1 191 ? 20.241 11.418 -17.553 1.00 91.31 191 GLN A N 1
ATOM 1412 C CA . GLN A 1 191 ? 21.366 10.523 -17.250 1.00 91.31 191 GLN A CA 1
ATOM 1413 C C . GLN A 1 191 ? 20.881 9.149 -16.753 1.00 91.31 191 GLN A C 1
ATOM 1415 O O . GLN A 1 191 ? 20.894 8.889 -15.546 1.00 91.31 191 GLN A O 1
ATOM 1420 N N . PRO A 1 192 ? 20.516 8.228 -17.667 1.00 88.31 192 PRO A N 1
ATOM 1421 C CA . PRO A 1 192 ? 19.933 6.935 -17.301 1.00 88.31 192 PRO A CA 1
ATOM 1422 C C . PRO A 1 192 ? 20.834 6.075 -16.406 1.00 88.31 192 PRO A C 1
ATOM 1424 O O . PRO A 1 192 ? 20.356 5.471 -15.449 1.00 88.31 192 PRO A O 1
ATOM 1427 N N . LEU A 1 193 ? 22.143 6.037 -16.689 1.00 91.69 193 LEU A N 1
ATOM 1428 C CA . LEU A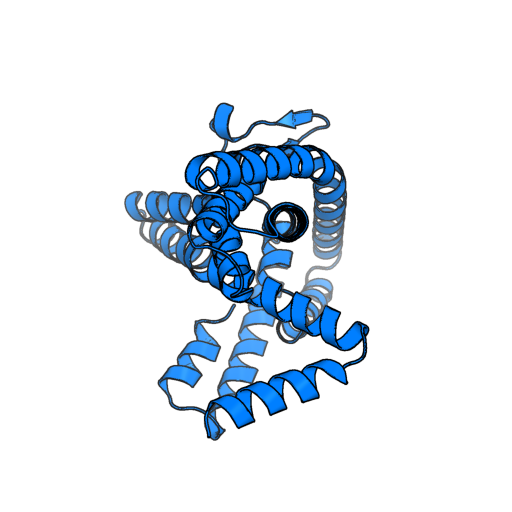 1 193 ? 23.095 5.203 -15.949 1.00 91.69 193 LEU A CA 1
ATOM 1429 C C . LEU A 1 193 ? 23.265 5.688 -14.501 1.00 91.69 193 LEU A C 1
ATOM 1431 O O . LEU A 1 193 ? 23.098 4.915 -13.561 1.00 91.69 193 LEU A O 1
ATOM 1435 N N . LEU A 1 194 ? 23.577 6.976 -14.319 1.00 91.50 194 LEU A N 1
ATOM 1436 C CA . LEU A 1 194 ? 23.857 7.539 -12.999 1.00 91.50 194 LEU A CA 1
ATOM 1437 C C . LEU A 1 194 ? 22.587 7.596 -12.144 1.00 91.50 194 LEU A C 1
ATOM 1439 O O . LEU A 1 194 ? 22.601 7.177 -10.987 1.00 91.50 194 LEU A O 1
ATOM 1443 N N . MET A 1 195 ? 21.473 8.045 -12.732 1.00 90.44 195 MET A N 1
ATOM 1444 C CA . MET A 1 195 ? 20.199 8.114 -12.024 1.00 90.44 195 MET A CA 1
ATOM 1445 C C . MET A 1 195 ? 19.671 6.716 -11.679 1.00 90.44 195 MET A C 1
ATOM 1447 O O . MET A 1 195 ? 19.127 6.527 -10.595 1.00 90.44 195 MET A O 1
ATOM 1451 N N . GLY A 1 196 ? 19.903 5.712 -12.532 1.00 90.56 196 GLY A N 1
ATOM 1452 C CA . GLY A 1 196 ? 19.576 4.318 -12.231 1.00 90.56 196 GLY A CA 1
ATOM 1453 C C . GLY A 1 196 ? 20.283 3.796 -10.975 1.00 90.56 196 GLY A C 1
ATOM 1454 O O . GLY A 1 196 ? 19.631 3.216 -10.106 1.00 90.56 196 GLY A O 1
ATOM 1455 N N . VAL A 1 197 ? 21.586 4.065 -10.819 1.00 91.81 197 VAL A N 1
ATOM 1456 C CA . VAL A 1 197 ? 22.346 3.685 -9.609 1.00 91.81 197 VAL A CA 1
ATOM 1457 C C . VAL A 1 197 ? 21.776 4.367 -8.361 1.00 91.81 197 VAL A C 1
ATOM 1459 O O . VAL A 1 197 ? 21.583 3.715 -7.331 1.00 91.81 197 VAL A O 1
ATOM 1462 N N . VAL A 1 198 ? 21.456 5.661 -8.455 1.00 91.00 198 VAL A N 1
ATOM 1463 C CA . VAL A 1 198 ? 20.874 6.425 -7.341 1.00 91.00 198 VAL A CA 1
ATOM 1464 C C . VAL A 1 198 ? 19.496 5.878 -6.961 1.00 91.00 198 VAL A C 1
ATOM 1466 O O . VAL A 1 198 ? 19.278 5.565 -5.792 1.00 91.00 198 VAL A O 1
ATOM 1469 N N . ILE A 1 199 ? 18.588 5.703 -7.928 1.00 90.50 199 ILE A N 1
ATOM 1470 C CA . ILE A 1 199 ? 17.231 5.182 -7.691 1.00 90.50 199 ILE A CA 1
ATOM 1471 C C . ILE A 1 199 ? 17.294 3.782 -7.077 1.00 90.50 199 ILE A C 1
ATOM 1473 O O . ILE A 1 199 ? 16.624 3.533 -6.077 1.00 90.50 199 ILE A O 1
ATOM 1477 N N . SER A 1 200 ? 18.124 2.893 -7.629 1.00 91.25 200 SER A N 1
ATOM 1478 C CA . SER A 1 200 ? 18.324 1.535 -7.111 1.00 91.25 200 SER A CA 1
ATOM 1479 C C . SER A 1 200 ? 18.774 1.556 -5.646 1.00 91.25 200 SER A C 1
ATOM 1481 O O . SER A 1 200 ? 18.198 0.872 -4.802 1.00 91.25 200 SER A O 1
ATOM 1483 N N . THR A 1 201 ? 19.772 2.381 -5.318 1.00 91.38 201 THR A N 1
ATOM 1484 C CA . THR A 1 201 ? 20.319 2.465 -3.954 1.00 91.38 201 THR A CA 1
ATOM 1485 C C . THR A 1 201 ? 19.300 3.052 -2.977 1.00 91.38 201 THR A C 1
ATOM 1487 O O . THR A 1 201 ? 19.092 2.514 -1.892 1.00 91.38 201 THR A O 1
ATOM 1490 N N . VAL A 1 202 ? 18.623 4.138 -3.364 1.00 89.44 202 VAL A N 1
ATOM 1491 C CA . VAL A 1 202 ? 17.619 4.801 -2.523 1.00 89.44 202 VAL A CA 1
ATOM 1492 C C . VAL A 1 202 ? 16.422 3.888 -2.276 1.00 89.44 202 VAL A C 1
ATOM 1494 O O . VAL A 1 202 ? 16.015 3.737 -1.127 1.00 89.44 202 VAL A O 1
ATOM 1497 N N . MET A 1 203 ? 15.890 3.230 -3.309 1.00 87.50 203 MET A N 1
ATOM 1498 C CA . MET A 1 203 ? 14.761 2.309 -3.145 1.00 87.50 203 MET A CA 1
ATOM 1499 C C . MET A 1 203 ? 15.127 1.103 -2.275 1.00 87.50 203 MET A C 1
ATOM 1501 O O . MET A 1 203 ? 14.349 0.743 -1.391 1.00 87.50 203 MET A O 1
ATOM 1505 N N . GLY A 1 204 ? 16.338 0.558 -2.438 1.00 86.94 204 GLY A N 1
ATOM 1506 C CA . GLY A 1 204 ? 16.875 -0.473 -1.550 1.00 86.94 204 GLY A CA 1
ATOM 1507 C C . GLY A 1 204 ? 16.942 -0.018 -0.086 1.00 86.94 204 GLY A C 1
ATOM 1508 O O . GLY A 1 204 ? 16.494 -0.733 0.807 1.00 86.94 204 GLY A O 1
ATOM 1509 N N . MET A 1 205 ? 17.415 1.204 0.184 1.00 87.00 205 MET A N 1
ATOM 1510 C CA . MET A 1 205 ? 17.448 1.750 1.548 1.00 87.00 205 MET A CA 1
ATOM 1511 C C . MET A 1 205 ? 16.045 1.970 2.130 1.00 87.00 205 MET A C 1
ATOM 1513 O O . MET A 1 205 ? 15.817 1.660 3.300 1.00 87.00 205 MET A O 1
ATOM 1517 N N . ILE A 1 206 ? 15.085 2.455 1.333 1.00 85.44 206 ILE A N 1
ATOM 1518 C CA . ILE A 1 206 ? 13.712 2.708 1.802 1.00 85.44 206 ILE A CA 1
ATOM 1519 C C . ILE A 1 206 ? 13.032 1.414 2.282 1.00 85.44 206 ILE A C 1
ATOM 1521 O O . ILE A 1 206 ? 12.215 1.489 3.193 1.00 85.44 206 ILE A O 1
ATOM 1525 N N . LEU A 1 207 ? 13.413 0.229 1.783 1.00 81.50 207 LEU A N 1
ATOM 1526 C CA . LEU A 1 207 ? 12.906 -1.054 2.302 1.00 81.50 207 LEU A CA 1
ATOM 1527 C C . LEU A 1 207 ? 13.194 -1.285 3.793 1.00 81.50 207 LEU A C 1
ATOM 1529 O O . LEU A 1 207 ? 12.451 -2.006 4.452 1.00 81.50 207 LEU A O 1
ATOM 1533 N N . THR A 1 208 ? 14.267 -0.697 4.331 1.00 81.50 208 THR A N 1
ATOM 1534 C CA . THR A 1 208 ? 14.574 -0.767 5.774 1.00 81.50 208 THR A CA 1
ATOM 1535 C C . THR A 1 208 ? 13.804 0.261 6.597 1.00 81.50 208 THR A C 1
ATOM 1537 O O . THR A 1 208 ? 13.696 0.121 7.817 1.00 81.50 208 THR A O 1
ATOM 1540 N N . ALA A 1 209 ? 13.295 1.315 5.956 1.00 79.69 209 ALA A N 1
ATOM 1541 C CA . ALA A 1 209 ? 12.567 2.362 6.643 1.00 79.69 209 ALA A CA 1
ATOM 1542 C C . ALA A 1 209 ? 11.176 1.848 7.055 1.00 79.69 209 ALA A C 1
ATOM 1544 O O . ALA A 1 209 ? 10.577 1.042 6.345 1.00 79.69 209 ALA A O 1
ATOM 1545 N N . PRO A 1 210 ? 10.581 2.371 8.144 1.00 67.44 210 PRO A N 1
ATOM 1546 C CA . PRO A 1 210 ? 9.191 2.086 8.529 1.00 67.44 210 PRO A CA 1
ATOM 1547 C C . PRO A 1 210 ? 8.158 2.732 7.572 1.00 67.44 210 PRO A C 1
ATOM 1549 O O . PRO A 1 210 ? 7.030 3.048 7.959 1.00 67.44 210 PRO A O 1
ATOM 1552 N N . ILE A 1 211 ? 8.554 2.954 6.317 1.00 71.50 211 ILE A N 1
ATOM 1553 C CA . ILE A 1 211 ? 7.799 3.578 5.238 1.00 71.50 211 ILE A CA 1
ATOM 1554 C C . ILE A 1 211 ? 7.609 2.516 4.155 1.00 71.50 211 ILE A C 1
ATOM 1556 O O . ILE A 1 211 ? 8.539 1.799 3.804 1.00 71.50 211 ILE A O 1
ATOM 1560 N N . SER A 1 212 ? 6.403 2.406 3.599 1.00 75.62 212 SER A N 1
ATOM 1561 C CA . SER A 1 212 ? 6.145 1.439 2.531 1.00 75.62 212 SER A CA 1
ATOM 1562 C C . SER A 1 212 ? 6.779 1.902 1.210 1.00 75.62 212 SER A C 1
ATOM 1564 O O . SER A 1 212 ? 6.221 2.751 0.514 1.00 75.62 212 SER A O 1
ATOM 1566 N N . SER A 1 213 ? 7.938 1.332 0.863 1.00 76.25 213 SER A N 1
ATOM 1567 C CA . SER A 1 213 ? 8.652 1.561 -0.408 1.00 76.25 213 SER A CA 1
ATOM 1568 C C . SER A 1 213 ? 7.767 1.286 -1.630 1.00 76.25 213 SER A C 1
ATOM 1570 O O . SER A 1 213 ? 7.687 2.112 -2.539 1.00 76.25 213 SER A O 1
ATOM 1572 N N . VAL A 1 214 ? 7.030 0.168 -1.610 1.00 75.94 214 VAL A N 1
ATOM 1573 C CA . VAL A 1 214 ? 6.082 -0.224 -2.665 1.00 75.94 214 VAL A CA 1
ATOM 1574 C C . VAL A 1 214 ? 4.990 0.828 -2.842 1.00 75.94 214 VAL A C 1
ATOM 1576 O O . VAL A 1 214 ? 4.677 1.191 -3.973 1.00 75.94 214 VAL A O 1
ATOM 1579 N N . ALA A 1 215 ? 4.433 1.364 -1.748 1.00 77.06 215 ALA A N 1
ATOM 1580 C CA . ALA A 1 215 ? 3.402 2.395 -1.845 1.00 77.06 215 ALA A CA 1
ATOM 1581 C C . ALA A 1 215 ? 3.923 3.649 -2.558 1.00 77.06 215 ALA A C 1
ATOM 1583 O O . ALA A 1 215 ? 3.211 4.214 -3.383 1.00 77.06 215 ALA A O 1
ATOM 1584 N N . ILE A 1 216 ? 5.165 4.062 -2.277 1.00 81.88 216 ILE A N 1
ATOM 1585 C CA . ILE A 1 216 ? 5.785 5.220 -2.933 1.00 81.88 216 ILE A CA 1
ATOM 1586 C C . ILE A 1 216 ? 5.986 4.941 -4.420 1.00 81.88 216 ILE A C 1
ATOM 1588 O O . ILE A 1 216 ? 5.550 5.749 -5.236 1.00 81.88 216 ILE A O 1
ATOM 1592 N N . ALA A 1 217 ? 6.595 3.805 -4.772 1.00 82.94 217 ALA A N 1
ATOM 1593 C CA . ALA A 1 217 ? 6.876 3.441 -6.162 1.00 82.94 217 ALA A CA 1
ATOM 1594 C C . ALA A 1 217 ? 5.598 3.366 -7.016 1.00 82.94 217 ALA A C 1
ATOM 1596 O O . ALA A 1 217 ? 5.571 3.848 -8.149 1.00 82.94 217 ALA A O 1
ATOM 1597 N N . VAL A 1 218 ? 4.521 2.816 -6.447 1.00 82.81 218 VAL A N 1
ATOM 1598 C CA . VAL A 1 218 ? 3.205 2.753 -7.094 1.00 82.81 218 VAL A CA 1
ATOM 1599 C C . VAL A 1 218 ? 2.567 4.139 -7.184 1.00 82.81 218 VAL A C 1
ATOM 1601 O O . VAL A 1 218 ? 2.016 4.479 -8.230 1.00 82.81 218 VAL A O 1
ATOM 1604 N N . ALA A 1 219 ? 2.656 4.953 -6.127 1.00 81.94 219 ALA A N 1
ATOM 1605 C CA . ALA A 1 219 ? 2.073 6.292 -6.110 1.00 81.94 219 ALA A CA 1
ATOM 1606 C C . ALA A 1 219 ? 2.667 7.189 -7.205 1.00 81.94 219 ALA A C 1
ATOM 1608 O O . ALA A 1 219 ? 1.905 7.822 -7.926 1.00 81.94 219 ALA A O 1
ATOM 1609 N N . ILE A 1 220 ? 3.994 7.201 -7.373 1.00 83.00 220 ILE A N 1
ATOM 1610 C CA . ILE A 1 220 ? 4.686 8.008 -8.400 1.00 83.00 220 ILE A CA 1
ATOM 1611 C C . ILE A 1 220 ? 4.694 7.365 -9.795 1.00 83.00 220 ILE A C 1
ATOM 1613 O O . ILE A 1 220 ? 5.448 7.807 -10.654 1.00 83.00 220 ILE A O 1
ATOM 1617 N N . ASN A 1 221 ? 3.929 6.288 -10.000 1.00 82.56 221 ASN A N 1
ATOM 1618 C CA . ASN A 1 221 ? 3.863 5.537 -11.254 1.00 82.56 221 ASN A CA 1
ATOM 1619 C C . ASN A 1 221 ? 5.248 5.220 -11.851 1.00 82.56 221 ASN A C 1
ATOM 1621 O O . ASN A 1 221 ? 5.535 5.504 -13.013 1.00 82.56 221 ASN A O 1
ATOM 1625 N N . LEU A 1 222 ? 6.145 4.657 -11.036 1.00 80.69 222 LEU A N 1
ATOM 1626 C CA . LEU A 1 222 ? 7.532 4.453 -11.442 1.00 80.69 222 LEU A CA 1
ATOM 1627 C C . LEU A 1 222 ? 7.635 3.395 -12.558 1.00 80.69 222 LEU A C 1
ATOM 1629 O O . LEU A 1 222 ? 7.614 2.192 -12.303 1.00 80.69 222 LEU A O 1
ATOM 1633 N N . GLY A 1 223 ? 7.734 3.854 -13.806 1.00 81.44 223 GLY A N 1
ATOM 1634 C CA . GLY A 1 223 ? 7.804 3.020 -15.007 1.00 81.44 223 GLY A CA 1
ATOM 1635 C C . GLY A 1 223 ? 9.140 3.107 -15.749 1.00 81.44 223 GLY A C 1
ATOM 1636 O O . GLY A 1 223 ? 10.046 3.860 -15.382 1.00 81.44 223 GLY A O 1
ATOM 1637 N N . GLY A 1 224 ? 9.267 2.316 -16.817 1.00 85.50 224 GLY A N 1
ATOM 1638 C CA . GLY A 1 224 ? 10.420 2.350 -17.722 1.00 85.50 224 GLY A CA 1
ATOM 1639 C C . GLY A 1 224 ? 11.759 2.068 -17.029 1.00 85.50 224 GLY A C 1
ATOM 1640 O O . GLY A 1 224 ? 11.864 1.171 -16.193 1.00 85.50 224 GLY A O 1
ATOM 1641 N N . ILE A 1 225 ? 12.788 2.847 -17.382 1.00 86.12 225 ILE A N 1
ATOM 1642 C CA . ILE A 1 225 ? 14.158 2.682 -16.863 1.00 86.12 225 ILE A CA 1
ATOM 1643 C C . ILE A 1 225 ? 14.208 2.910 -15.344 1.00 86.12 225 ILE A C 1
ATOM 1645 O O . ILE A 1 225 ? 14.874 2.157 -14.637 1.00 86.12 225 ILE A O 1
ATOM 1649 N N . ALA A 1 226 ? 13.468 3.898 -14.829 1.00 86.31 226 ALA A N 1
ATOM 1650 C CA . ALA A 1 226 ? 13.413 4.198 -13.397 1.00 86.31 226 ALA A CA 1
ATOM 1651 C C . ALA A 1 226 ? 12.775 3.051 -12.598 1.00 86.31 226 ALA A C 1
ATOM 1653 O O . ALA A 1 226 ? 13.303 2.651 -11.561 1.00 86.31 226 ALA A O 1
ATOM 1654 N N . GLY A 1 227 ? 11.674 2.487 -13.108 1.00 87.00 227 GLY A N 1
ATOM 1655 C CA . GLY A 1 227 ? 11.024 1.319 -12.509 1.00 87.00 227 GLY A CA 1
ATOM 1656 C C . GLY A 1 227 ? 11.924 0.079 -12.522 1.00 87.00 227 GLY A C 1
ATOM 1657 O O . GLY A 1 227 ? 12.042 -0.606 -11.508 1.00 87.00 227 GLY A O 1
ATOM 1658 N N . GLY A 1 228 ? 12.628 -0.169 -13.632 1.00 87.50 228 GLY A N 1
ATOM 1659 C CA . GLY A 1 228 ? 13.605 -1.259 -13.730 1.00 87.50 228 GLY A CA 1
ATOM 1660 C C . GLY A 1 228 ? 14.776 -1.101 -12.754 1.00 87.50 228 GLY A C 1
ATOM 1661 O O . GLY A 1 228 ? 15.136 -2.054 -12.066 1.00 87.50 228 GLY A O 1
ATOM 1662 N N . ALA A 1 229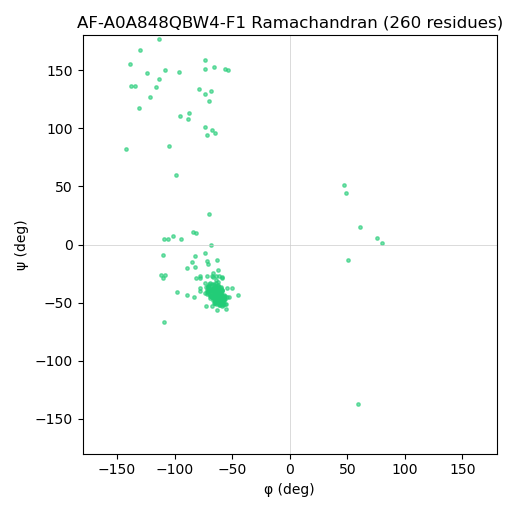 ? 15.326 0.110 -12.630 1.00 90.56 229 ALA A N 1
ATOM 1663 C CA . ALA A 1 229 ? 16.383 0.412 -11.667 1.00 90.56 229 ALA A CA 1
ATOM 1664 C C . ALA A 1 229 ? 15.918 0.211 -10.213 1.00 90.56 229 ALA A C 1
ATOM 1666 O O . ALA A 1 229 ? 16.632 -0.396 -9.414 1.00 90.56 229 ALA A O 1
ATOM 1667 N N . ALA A 1 230 ? 14.703 0.658 -9.879 1.00 89.50 230 ALA A N 1
ATOM 1668 C CA . ALA A 1 230 ? 14.106 0.432 -8.565 1.00 89.50 230 ALA A CA 1
ATOM 1669 C C . ALA A 1 230 ? 13.917 -1.064 -8.264 1.00 89.50 230 ALA A C 1
ATOM 1671 O O . ALA A 1 230 ? 14.236 -1.502 -7.161 1.00 89.50 230 ALA A O 1
ATOM 1672 N N . ALA A 1 231 ? 13.467 -1.857 -9.244 1.00 88.88 231 ALA A N 1
ATOM 1673 C CA . ALA A 1 231 ? 13.300 -3.300 -9.085 1.00 88.88 231 ALA A CA 1
ATOM 1674 C C . ALA A 1 231 ? 14.629 -4.000 -8.758 1.00 88.88 231 ALA A C 1
ATOM 1676 O O . ALA A 1 231 ? 14.684 -4.805 -7.832 1.00 88.88 231 ALA A O 1
ATOM 1677 N N . VAL A 1 232 ? 15.720 -3.653 -9.451 1.00 90.94 232 VAL A N 1
ATOM 1678 C CA . VAL A 1 232 ? 17.056 -4.208 -9.157 1.00 90.94 232 VAL A CA 1
ATOM 1679 C C . VAL A 1 232 ? 17.499 -3.864 -7.730 1.00 90.94 232 VAL A C 1
ATOM 1681 O O . VAL A 1 232 ? 17.978 -4.741 -7.004 1.00 90.94 232 VAL A O 1
ATOM 1684 N N . GLY A 1 233 ? 17.292 -2.620 -7.295 1.00 91.06 233 GLY A N 1
ATOM 1685 C CA . GLY A 1 233 ? 17.596 -2.184 -5.931 1.00 91.06 233 GLY A CA 1
ATOM 1686 C C . GLY A 1 233 ? 16.807 -2.940 -4.864 1.00 91.06 233 GLY A C 1
ATOM 1687 O O . GLY A 1 233 ? 17.379 -3.411 -3.881 1.00 91.06 233 GLY A O 1
ATOM 1688 N N . CYS A 1 234 ? 15.505 -3.126 -5.082 1.00 88.69 234 CYS A N 1
ATOM 1689 C CA . CYS A 1 234 ? 14.662 -3.867 -4.150 1.00 88.69 234 CYS A CA 1
ATOM 1690 C C . CYS A 1 234 ? 15.047 -5.353 -4.079 1.00 88.69 234 CYS A C 1
ATOM 1692 O O . CYS A 1 234 ? 15.218 -5.890 -2.984 1.00 88.69 234 CYS A O 1
ATOM 1694 N N . CYS A 1 235 ? 15.258 -6.001 -5.230 1.00 89.06 235 CYS A N 1
ATOM 1695 C CA . CYS A 1 235 ? 15.644 -7.412 -5.302 1.00 89.06 235 CYS A CA 1
ATOM 1696 C C . CYS A 1 235 ? 16.990 -7.682 -4.613 1.00 89.06 235 CYS A C 1
ATOM 1698 O O . CYS A 1 235 ? 17.119 -8.634 -3.843 1.00 89.06 235 CYS A O 1
ATOM 1700 N N . THR A 1 236 ? 17.997 -6.841 -4.864 1.00 90.56 236 THR A N 1
ATOM 1701 C CA . THR A 1 236 ? 19.331 -7.007 -4.261 1.00 90.56 236 THR A CA 1
ATOM 1702 C C . THR A 1 236 ? 19.286 -6.861 -2.739 1.00 90.56 236 THR A C 1
ATOM 1704 O O . THR A 1 236 ? 19.859 -7.691 -2.029 1.00 90.56 236 THR A O 1
ATOM 1707 N N . GLN A 1 237 ? 18.535 -5.881 -2.227 1.00 91.19 237 GLN A N 1
ATOM 1708 C CA . GLN A 1 237 ? 18.343 -5.696 -0.789 1.00 91.19 237 GLN A CA 1
ATOM 1709 C C . GLN A 1 237 ? 17.620 -6.888 -0.139 1.00 91.19 237 GLN A C 1
ATOM 1711 O O . GLN A 1 237 ? 18.029 -7.347 0.930 1.00 91.19 237 GLN A O 1
ATOM 1716 N N . MET A 1 238 ? 16.578 -7.430 -0.782 1.00 88.69 238 MET A N 1
ATOM 1717 C CA . MET A 1 238 ? 15.831 -8.579 -0.253 1.00 88.69 238 MET A CA 1
ATOM 1718 C C . MET A 1 238 ? 16.660 -9.858 -0.192 1.00 88.69 238 MET A C 1
ATOM 1720 O O . MET A 1 238 ? 16.566 -10.594 0.789 1.00 88.69 238 MET A O 1
ATOM 1724 N N . ILE A 1 239 ? 17.515 -10.105 -1.188 1.00 90.44 239 ILE A N 1
ATOM 1725 C CA . ILE A 1 239 ? 18.481 -11.212 -1.134 1.00 90.44 239 ILE A CA 1
ATOM 1726 C C . ILE A 1 239 ? 19.455 -11.000 0.034 1.00 90.44 239 ILE A C 1
ATOM 1728 O O . ILE A 1 239 ? 19.765 -11.948 0.757 1.00 90.44 239 ILE A O 1
ATOM 1732 N N . GLY A 1 240 ? 19.876 -9.757 0.285 1.00 90.50 240 GLY A N 1
ATOM 1733 C CA . GLY A 1 240 ? 20.653 -9.398 1.473 1.00 90.50 240 GLY A CA 1
ATOM 1734 C C . GLY A 1 240 ? 19.950 -9.793 2.777 1.00 90.50 240 GLY A C 1
ATOM 1735 O O . GLY A 1 240 ? 20.534 -10.503 3.598 1.00 90.50 240 GLY A O 1
ATOM 1736 N N . PHE A 1 241 ? 18.677 -9.415 2.945 1.00 88.56 241 PHE A N 1
ATOM 1737 C CA . PHE A 1 241 ? 17.884 -9.803 4.120 1.00 88.56 241 PHE A CA 1
ATOM 1738 C C . PHE A 1 241 ? 17.671 -11.311 4.223 1.00 88.56 241 PHE A C 1
ATOM 1740 O O . PHE A 1 241 ? 17.753 -11.863 5.320 1.00 88.56 241 PHE A O 1
ATOM 1747 N N . MET A 1 242 ? 17.439 -11.988 3.098 1.00 89.31 242 MET A N 1
ATOM 1748 C CA . MET A 1 242 ? 17.301 -13.441 3.041 1.00 89.31 242 MET A CA 1
ATOM 1749 C C . MET A 1 242 ? 18.556 -14.125 3.591 1.00 89.31 242 MET A C 1
ATOM 1751 O O . MET A 1 242 ? 18.438 -14.977 4.469 1.00 89.31 242 MET A O 1
ATOM 1755 N N . ILE A 1 243 ? 19.746 -13.722 3.127 1.00 90.56 243 ILE A N 1
ATOM 1756 C CA . ILE A 1 243 ? 21.030 -14.298 3.555 1.00 90.56 243 ILE A CA 1
ATOM 1757 C C . ILE A 1 243 ? 21.298 -14.010 5.035 1.00 90.56 243 ILE A C 1
ATOM 1759 O O . ILE A 1 243 ? 21.671 -14.919 5.778 1.00 90.56 243 ILE A O 1
ATOM 1763 N N . MET A 1 244 ? 21.074 -12.772 5.487 1.00 89.62 244 MET A N 1
ATOM 1764 C CA . MET A 1 244 ? 21.222 -12.411 6.904 1.00 89.62 244 MET A CA 1
ATOM 1765 C C . MET A 1 244 ? 20.276 -13.232 7.791 1.00 89.62 244 MET A C 1
ATOM 1767 O O . MET A 1 244 ? 20.665 -13.678 8.868 1.00 89.62 244 MET A O 1
ATOM 1771 N N . SER A 1 245 ? 19.068 -13.512 7.299 1.00 88.44 245 SER A N 1
ATOM 1772 C CA . SER A 1 245 ? 18.046 -14.277 8.006 1.00 88.44 245 SER A CA 1
ATOM 1773 C C . SER A 1 245 ? 18.320 -15.790 8.082 1.00 88.44 245 SER A C 1
ATOM 1775 O O . SER A 1 245 ? 17.577 -16.480 8.782 1.00 88.44 245 SER A O 1
ATOM 1777 N N . ILE A 1 246 ? 19.342 -16.337 7.406 1.00 88.88 246 ILE A N 1
ATOM 1778 C CA . ILE A 1 246 ? 19.620 -17.790 7.410 1.00 88.88 246 ILE A CA 1
ATOM 1779 C C . ILE A 1 246 ? 19.948 -18.306 8.815 1.00 88.88 246 ILE A C 1
ATOM 1781 O O . ILE A 1 246 ? 19.626 -19.443 9.151 1.00 88.88 246 ILE A O 1
ATOM 1785 N N . ARG A 1 247 ? 20.582 -17.470 9.643 1.00 86.12 247 ARG A N 1
ATOM 1786 C CA . ARG A 1 247 ? 21.020 -17.858 10.991 1.00 86.12 247 ARG A CA 1
ATOM 1787 C C . ARG A 1 247 ? 19.882 -17.871 12.011 1.00 86.12 247 ARG A C 1
ATOM 1789 O O . ARG A 1 247 ? 19.940 -18.646 12.959 1.00 86.12 247 ARG A O 1
ATOM 1796 N N . ASP A 1 248 ? 18.849 -17.063 11.778 1.00 87.75 248 ASP A N 1
ATOM 1797 C CA . ASP A 1 248 ? 17.801 -16.787 12.767 1.00 87.75 248 ASP A CA 1
ATOM 1798 C C . ASP A 1 248 ? 16.439 -17.405 12.405 1.00 87.75 248 ASP A C 1
ATOM 1800 O O . ASP A 1 248 ? 15.506 -17.371 13.209 1.00 87.75 248 ASP A O 1
ATOM 1804 N N . ASN A 1 249 ? 16.281 -17.955 11.194 1.00 87.56 249 ASN A N 1
ATOM 1805 C CA . ASN A 1 249 ? 14.989 -18.414 10.688 1.00 87.56 249 ASN A CA 1
ATOM 1806 C 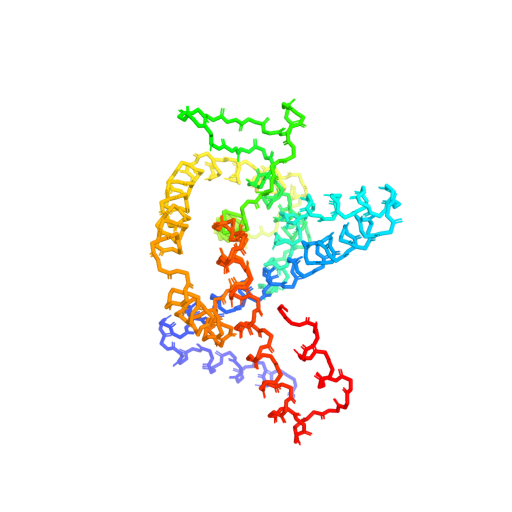C . ASN A 1 249 ? 15.060 -19.748 9.929 1.00 87.56 249 ASN A C 1
ATOM 1808 O O . ASN A 1 249 ? 16.068 -20.118 9.345 1.00 87.56 249 ASN A O 1
ATOM 1812 N N . ASN A 1 250 ? 13.928 -20.456 9.892 1.00 88.38 250 ASN A N 1
ATOM 1813 C CA . ASN A 1 250 ? 13.766 -21.688 9.114 1.00 88.38 250 ASN A CA 1
ATOM 1814 C C . ASN A 1 250 ? 13.668 -21.406 7.604 1.00 88.38 250 ASN A C 1
ATOM 1816 O O . ASN A 1 250 ? 13.216 -20.332 7.199 1.00 88.38 250 ASN A O 1
ATOM 1820 N N . ALA A 1 251 ? 13.953 -22.423 6.780 1.00 83.06 251 ALA A N 1
ATOM 1821 C CA . ALA A 1 251 ? 13.918 -22.363 5.311 1.00 83.06 251 ALA A CA 1
ATOM 1822 C C . ALA A 1 251 ? 12.672 -21.663 4.733 1.00 83.06 251 ALA A C 1
ATOM 1824 O O . ALA A 1 251 ? 12.794 -20.813 3.856 1.00 83.06 251 ALA A O 1
ATOM 1825 N N . GLY A 1 252 ? 11.477 -21.941 5.267 1.00 82.50 252 GLY A N 1
ATOM 1826 C CA . GLY A 1 252 ? 10.239 -21.308 4.793 1.00 82.50 252 GLY A CA 1
ATOM 1827 C C . GLY A 1 252 ? 10.186 -19.791 5.020 1.00 82.50 252 GLY A C 1
ATOM 1828 O O . GLY A 1 252 ? 9.761 -19.049 4.139 1.00 82.50 252 GLY A O 1
ATOM 1829 N N . LYS A 1 253 ? 10.666 -19.306 6.171 1.00 81.69 253 LYS A N 1
ATOM 1830 C CA . LYS A 1 253 ? 10.731 -17.865 6.462 1.00 81.69 253 LYS A CA 1
ATOM 1831 C C . LYS A 1 253 ? 11.810 -17.177 5.630 1.00 81.69 253 LYS A C 1
ATOM 1833 O O . LYS A 1 253 ? 11.581 -16.070 5.164 1.00 81.69 253 LYS A O 1
ATOM 1838 N N . ILE A 1 254 ? 12.938 -17.849 5.402 1.00 84.88 254 ILE A N 1
ATOM 1839 C CA . ILE A 1 254 ? 14.021 -17.352 4.542 1.00 84.88 254 ILE A CA 1
ATOM 1840 C C . ILE A 1 254 ? 13.483 -17.100 3.124 1.00 84.88 254 ILE A C 1
ATOM 1842 O O . ILE A 1 254 ? 13.623 -15.999 2.595 1.00 84.88 254 ILE A O 1
ATOM 1846 N N . ILE A 1 255 ? 12.786 -18.082 2.543 1.00 83.62 255 ILE A N 1
ATOM 1847 C CA . ILE A 1 255 ? 12.171 -17.957 1.211 1.00 83.62 255 ILE A CA 1
ATOM 1848 C C . ILE A 1 255 ? 11.095 -16.865 1.206 1.00 83.62 255 ILE A C 1
ATOM 1850 O O . ILE A 1 255 ? 11.039 -16.055 0.282 1.00 83.62 255 ILE A O 1
ATOM 1854 N N . SER A 1 256 ? 10.270 -16.799 2.255 1.00 80.75 256 SER A N 1
ATOM 1855 C CA . SER A 1 256 ? 9.237 -15.769 2.372 1.00 80.75 256 SER A CA 1
ATOM 1856 C C . SER A 1 256 ? 9.817 -14.356 2.426 1.00 80.75 256 SER A C 1
ATOM 1858 O O . SER A 1 256 ? 9.210 -13.459 1.855 1.00 80.75 256 SER A O 1
ATOM 1860 N N . VAL A 1 257 ? 10.961 -14.143 3.086 1.00 80.56 257 VAL A N 1
ATOM 1861 C CA . VAL A 1 257 ? 11.626 -12.832 3.146 1.00 80.56 257 VAL A CA 1
ATOM 1862 C C . VAL A 1 257 ? 12.194 -12.453 1.780 1.00 80.56 257 VAL A C 1
ATOM 1864 O O . VAL A 1 257 ? 11.959 -11.339 1.328 1.00 80.56 257 VAL A O 1
ATOM 1867 N N . GLY A 1 258 ? 12.886 -13.377 1.107 1.00 79.12 258 GLY A N 1
ATOM 1868 C CA . GLY A 1 258 ? 13.553 -13.090 -0.166 1.00 79.12 258 GLY A CA 1
ATOM 1869 C C . GLY A 1 258 ? 12.619 -12.943 -1.371 1.00 79.12 258 GLY A C 1
ATOM 1870 O O . GLY A 1 258 ? 12.923 -12.166 -2.267 1.00 79.12 258 GLY A O 1
ATOM 1871 N N . ILE A 1 259 ? 11.505 -13.683 -1.410 1.00 78.31 259 ILE A N 1
ATOM 1872 C CA . ILE A 1 259 ? 10.586 -13.713 -2.568 1.00 78.31 259 ILE A CA 1
ATOM 1873 C C . ILE A 1 259 ? 9.266 -12.985 -2.279 1.00 78.31 259 ILE A C 1
ATOM 1875 O O . ILE A 1 259 ? 8.591 -12.527 -3.195 1.00 78.31 259 ILE A O 1
ATOM 1879 N N . GLY A 1 260 ? 8.858 -12.909 -1.012 1.00 64.38 260 GLY A N 1
ATOM 1880 C CA . GLY A 1 260 ? 7.486 -12.566 -0.644 1.00 64.38 260 GLY A CA 1
ATOM 1881 C C . GLY A 1 260 ? 7.282 -11.194 -0.015 1.00 64.38 260 GLY A C 1
ATOM 1882 O O . GLY A 1 260 ? 6.170 -10.953 0.440 1.00 64.38 260 GLY A O 1
ATOM 1883 N N . THR A 1 261 ? 8.291 -10.319 0.091 1.00 66.50 261 THR A N 1
ATOM 1884 C CA . THR A 1 261 ? 8.140 -9.085 0.891 1.00 66.50 261 THR A CA 1
ATOM 1885 C C . THR A 1 261 ? 8.124 -7.769 0.118 1.00 66.50 261 THR A C 1
ATOM 1887 O O . THR A 1 261 ? 7.490 -6.837 0.622 1.00 66.50 261 THR A O 1
ATOM 1890 N N . SER A 1 262 ? 8.726 -7.624 -1.073 1.00 58.22 262 SER A N 1
ATOM 1891 C CA . SER A 1 262 ? 8.543 -6.425 -1.930 1.00 58.22 262 SER A CA 1
ATOM 1892 C C . SER A 1 262 ? 8.871 -6.641 -3.407 1.00 58.22 262 SER A C 1
ATOM 1894 O O . SER A 1 262 ? 9.374 -7.728 -3.756 1.00 58.22 262 SER A O 1
#

Radius of gyration: 20.2 Å; Cα contacts (8 Å, |Δi|>4): 346; chains: 1; bounding box: 52×43×60 Å

pLDDT: mean 82.72, std 12.54, range [40.41, 95.19]